Protein AF-A0ABD2WQU9-F1 (afdb_monomer_lite)

Secondary structure (DSSP, 8-state):
----------PPPPEE-TTT--EES-HHHHHHHHSTTSHHHHHHHHHTTT-HHHHHHHHHHHHHHHHHHHHH-TTT--S----SS--SS---GGGEEE-TTT--EEEHHHHHHHHHHHHS---S-HHHHHHHHHTTS--S-TT--HHIIIIIGGGS-SSHHHHHHHH-HHHHHHHHHHHHHS-S-HHHHHHHT---

Radius of gyration: 19.91 Å; chains: 1; bounding box: 51×62×50 Å

pLDDT: mean 82.12, std 13.74, range [35.88, 97.06]

Foldseek 3Di:
DDPPDDDPDDDQDWFAQPPPRDTDSCVVVVCVVPVCVPPLNVVLVVVVVPDPVSNVQSVQLRRLSRLLCQLADPVSDPPDRDAPDDDPDDDDPLQWFADPQRNHIDGLVCVLVVCCVRPVDNPDDSLVRQLSRQLSNVLAAPLADNCCSRPALSLADSDPVSNCLRHDPVNRVVVNVQVVPPPPPPVSSVVNNDDD

Structure (mmCIF, N/CA/C/O backbone):
data_AF-A0ABD2WQU9-F1
#
_entry.id   AF-A0ABD2WQU9-F1
#
loop_
_atom_site.group_PDB
_atom_site.id
_atom_site.type_symbol
_atom_site.label_atom_id
_atom_site.label_alt_id
_atom_site.label_comp_id
_atom_site.label_asym_id
_atom_site.label_entity_id
_atom_site.label_seq_id
_atom_site.pdbx_PDB_ins_code
_atom_site.Cartn_x
_atom_site.Cartn_y
_atom_site.Cartn_z
_atom_site.occupancy
_atom_site.B_iso_or_equiv
_atom_site.auth_seq_id
_atom_site.auth_comp_id
_atom_site.auth_asym_id
_atom_site.auth_atom_id
_atom_site.pdbx_PDB_model_num
ATOM 1 N N . MET A 1 1 ? -23.957 42.442 -7.679 1.00 37.22 1 MET A N 1
ATOM 2 C CA . MET A 1 1 ? -24.645 41.150 -7.472 1.00 37.22 1 MET A CA 1
ATOM 3 C C . MET A 1 1 ? -23.600 40.184 -6.941 1.00 37.22 1 MET A C 1
ATOM 5 O O . MET A 1 1 ? -22.601 39.983 -7.613 1.00 37.22 1 MET A O 1
ATOM 9 N N . ALA A 1 2 ? -23.734 39.737 -5.692 1.00 38.66 2 ALA A N 1
ATOM 10 C CA . ALA A 1 2 ? -22.760 38.855 -5.053 1.00 38.66 2 ALA A CA 1
ATOM 11 C C . ALA A 1 2 ? -23.081 37.403 -5.429 1.00 38.66 2 ALA A C 1
ATOM 13 O O . ALA A 1 2 ? -24.125 36.885 -5.040 1.00 38.66 2 ALA A O 1
ATOM 14 N N . GLU A 1 3 ? -22.204 36.761 -6.199 1.00 42.19 3 GLU A N 1
ATOM 15 C CA . GLU A 1 3 ? -22.296 35.332 -6.490 1.00 42.19 3 GLU A CA 1
ATOM 16 C C . GLU A 1 3 ? -21.894 34.546 -5.238 1.00 42.19 3 GLU A C 1
ATOM 18 O O . GLU A 1 3 ? -20.725 34.463 -4.854 1.00 42.19 3 GLU A O 1
ATOM 23 N N . THR A 1 4 ? -22.885 33.983 -4.553 1.00 44.41 4 THR A N 1
ATOM 24 C CA . THR A 1 4 ? -22.675 33.033 -3.464 1.00 44.41 4 THR A CA 1
ATOM 25 C C . THR A 1 4 ? -22.114 31.736 -4.032 1.00 44.41 4 THR A C 1
ATOM 27 O O . THR A 1 4 ? -22.860 30.868 -4.475 1.00 44.41 4 THR A O 1
ATOM 30 N N . GLY A 1 5 ? -20.788 31.604 -4.018 1.00 49.81 5 GLY A N 1
ATOM 31 C CA . GLY A 1 5 ? -20.101 30.361 -4.353 1.00 49.81 5 GLY A CA 1
ATOM 32 C C . GLY A 1 5 ? -20.570 29.215 -3.452 1.00 49.81 5 GLY A C 1
ATOM 33 O O . GLY A 1 5 ? -20.310 29.206 -2.245 1.00 49.81 5 GLY A O 1
ATOM 34 N N . GLU A 1 6 ? -21.269 28.243 -4.036 1.00 50.75 6 GLU A N 1
ATOM 35 C CA . GLU A 1 6 ? -21.716 27.037 -3.345 1.00 50.75 6 GLU A CA 1
ATOM 36 C C . GLU A 1 6 ? -20.518 26.287 -2.744 1.00 50.75 6 GLU A C 1
ATOM 38 O O . GLU A 1 6 ? -19.622 25.794 -3.438 1.00 50.75 6 GLU A O 1
ATOM 43 N N . LYS A 1 7 ? -20.491 26.166 -1.414 1.00 56.03 7 LYS A N 1
ATOM 44 C CA . LYS A 1 7 ? -19.488 25.355 -0.718 1.00 56.03 7 LYS A CA 1
ATOM 45 C C . LYS A 1 7 ? -19.743 23.878 -1.030 1.00 56.03 7 LYS A C 1
ATOM 47 O O . LYS A 1 7 ? -20.616 23.257 -0.424 1.00 56.03 7 LYS A O 1
ATOM 52 N N . LYS A 1 8 ? -18.958 23.289 -1.942 1.00 59.59 8 LYS A N 1
ATOM 53 C CA . LYS A 1 8 ? -18.973 21.838 -2.210 1.00 59.59 8 LYS A CA 1
ATOM 54 C C . LYS A 1 8 ? -18.844 21.056 -0.893 1.00 59.59 8 LYS A C 1
ATOM 56 O O . LYS A 1 8 ? -17.838 21.176 -0.189 1.00 59.59 8 LYS A O 1
ATOM 61 N N . LYS A 1 9 ? -19.849 20.233 -0.559 1.00 63.97 9 LYS A N 1
ATOM 62 C CA . LYS A 1 9 ? -19.801 19.324 0.601 1.00 63.97 9 LYS A CA 1
ATOM 63 C C . LYS A 1 9 ? -18.577 18.411 0.486 1.00 63.97 9 LYS A C 1
ATOM 65 O O . LYS A 1 9 ? -18.370 17.756 -0.535 1.00 63.97 9 LYS A O 1
ATOM 70 N N . ARG A 1 10 ? -17.769 18.350 1.549 1.00 69.25 10 ARG A N 1
ATOM 71 C CA . ARG A 1 10 ? -16.587 17.483 1.624 1.00 69.25 10 ARG A CA 1
ATOM 72 C C . ARG A 1 10 ? -17.031 16.020 1.561 1.00 69.25 10 ARG A C 1
ATOM 74 O O . ARG A 1 10 ? -17.584 15.504 2.527 1.00 69.25 10 ARG A O 1
ATOM 81 N N . GLN A 1 11 ? -16.789 15.357 0.432 1.00 76.25 11 GLN A N 1
ATOM 82 C CA . GLN A 1 11 ? -17.067 13.929 0.299 1.00 76.25 11 GLN A CA 1
ATOM 83 C C . GLN A 1 11 ? -16.166 13.130 1.251 1.00 76.25 11 GLN A C 1
ATOM 85 O O . GLN A 1 11 ? -14.954 13.357 1.323 1.00 76.25 11 GLN A O 1
ATOM 90 N N . LEU A 1 12 ? -16.767 12.205 2.003 1.00 85.12 12 LEU A N 1
ATOM 91 C CA . LEU A 1 12 ? -16.033 11.289 2.872 1.00 85.12 12 LEU A CA 1
ATOM 92 C C . LEU A 1 12 ? -15.283 10.263 2.019 1.00 85.12 12 LEU A C 1
ATOM 94 O O . LEU A 1 12 ? -15.840 9.702 1.074 1.00 85.12 12 LEU A O 1
ATOM 98 N N . LYS A 1 13 ? -14.017 10.011 2.363 1.00 88.06 13 LYS A N 1
ATOM 99 C CA . LYS A 1 13 ? -13.206 9.001 1.679 1.00 88.06 13 LYS A CA 1
ATOM 100 C C . LYS A 1 13 ? -13.802 7.613 1.938 1.00 88.06 13 LYS A C 1
ATOM 102 O O . LYS A 1 13 ? -14.071 7.262 3.084 1.00 88.06 13 LYS A O 1
ATOM 107 N N . LYS A 1 14 ? -13.973 6.832 0.872 1.00 92.75 14 LYS A N 1
ATOM 108 C CA . LYS A 1 14 ? -14.311 5.409 0.952 1.00 92.75 14 LYS A CA 1
ATOM 109 C C . LYS A 1 14 ? -13.036 4.572 1.040 1.00 92.75 14 LYS A C 1
ATOM 111 O O . LYS A 1 14 ? -12.025 4.923 0.429 1.00 92.75 14 LYS A O 1
ATOM 116 N N . HIS A 1 15 ? -13.111 3.483 1.790 1.00 94.94 15 HIS A N 1
ATOM 117 C CA . HIS A 1 15 ? -12.068 2.473 1.905 1.00 94.94 15 HIS A CA 1
ATOM 118 C C . HIS A 1 15 ? -12.629 1.113 1.512 1.00 94.94 15 HIS A C 1
ATOM 120 O O . HIS A 1 15 ? -13.787 0.814 1.820 1.00 94.94 15 HIS A O 1
ATOM 126 N N . MET A 1 16 ? -11.802 0.294 0.865 1.00 95.88 16 MET A N 1
ATOM 127 C CA . MET A 1 16 ? -12.204 -1.061 0.507 1.00 95.88 16 MET A CA 1
ATOM 128 C C . MET A 1 16 ? -12.119 -1.956 1.742 1.00 95.88 16 MET A C 1
ATOM 130 O O . MET A 1 16 ? -11.147 -1.905 2.494 1.00 95.88 16 MET A O 1
ATOM 134 N N . CYS A 1 17 ? -13.127 -2.793 1.957 1.00 96.62 17 CYS A N 1
ATOM 135 C CA . CYS A 1 17 ? -13.045 -3.848 2.952 1.00 96.62 17 CYS A CA 1
ATOM 136 C C . CYS A 1 17 ? -12.088 -4.947 2.465 1.00 96.62 17 CYS A C 1
ATOM 138 O O . CYS A 1 17 ? -12.315 -5.485 1.383 1.00 96.62 17 CYS A O 1
ATOM 140 N N . PRO A 1 18 ? -11.068 -5.345 3.246 1.00 95.94 18 PRO A N 1
ATOM 141 C CA . PRO A 1 18 ? -10.131 -6.393 2.836 1.00 95.94 18 PRO A CA 1
ATOM 142 C C . PRO A 1 18 ? -10.734 -7.808 2.837 1.00 95.94 18 PRO A C 1
ATOM 144 O O . PRO A 1 18 ? -10.053 -8.746 2.442 1.00 95.94 18 PRO A O 1
ATOM 147 N N . TYR A 1 19 ? -11.977 -7.968 3.303 1.00 96.31 19 TYR A N 1
ATOM 148 C CA . TYR A 1 19 ? -12.648 -9.265 3.424 1.00 96.31 19 TYR A CA 1
ATOM 149 C C . TYR A 1 19 ? -13.735 -9.471 2.366 1.00 96.31 19 TYR A C 1
ATOM 151 O O . TYR A 1 19 ? -13.828 -10.540 1.778 1.00 96.31 19 TYR A O 1
ATOM 159 N N . CYS A 1 20 ? -14.571 -8.455 2.119 1.00 95.69 20 CYS A N 1
ATOM 160 C CA . CYS A 1 20 ? -15.647 -8.536 1.124 1.00 95.69 20 CYS A CA 1
ATOM 161 C C . CYS A 1 20 ? -15.401 -7.692 -0.133 1.00 95.69 20 CYS A C 1
ATOM 163 O O . CYS A 1 20 ? -16.272 -7.647 -0.998 1.00 95.69 20 CYS A O 1
ATOM 165 N N . PHE A 1 21 ? -14.264 -6.991 -0.211 1.00 95.06 21 PHE A N 1
ATOM 166 C CA . PHE A 1 21 ? -13.823 -6.182 -1.358 1.00 95.06 21 PHE A CA 1
ATOM 167 C C . PHE A 1 21 ? -14.801 -5.081 -1.803 1.00 95.06 21 PHE A C 1
ATOM 169 O O . PHE A 1 21 ? -14.727 -4.572 -2.915 1.00 95.06 21 PHE A O 1
ATOM 176 N N . LYS A 1 22 ? -15.709 -4.669 -0.910 1.00 95.50 22 LYS A N 1
ATOM 177 C CA . LYS A 1 22 ? -16.670 -3.578 -1.130 1.00 95.50 22 LYS A CA 1
ATOM 178 C C . LYS A 1 22 ? -16.213 -2.288 -0.457 1.00 95.50 22 LYS A C 1
ATOM 180 O O . LYS A 1 22 ? -15.523 -2.322 0.562 1.00 95.50 22 LYS A O 1
ATOM 185 N N . ASP A 1 23 ? -16.647 -1.157 -1.001 1.00 95.06 23 ASP A N 1
ATOM 186 C CA . ASP A 1 23 ? -16.301 0.170 -0.498 1.00 95.06 23 ASP A CA 1
ATOM 187 C C . ASP A 1 23 ? -17.253 0.687 0.577 1.00 95.06 23 ASP A C 1
ATOM 189 O O . ASP A 1 23 ? -18.469 0.733 0.386 1.00 95.06 23 ASP A O 1
ATOM 193 N N . TYR A 1 24 ? -16.681 1.195 1.668 1.00 95.75 24 TYR A N 1
ATOM 194 C CA . TYR A 1 24 ? -17.427 1.780 2.779 1.00 95.75 24 TYR A CA 1
ATOM 195 C C . TYR A 1 24 ? -16.812 3.108 3.219 1.00 95.75 24 TYR A C 1
ATOM 197 O O . TYR A 1 24 ? -15.593 3.258 3.297 1.00 95.75 24 TYR A O 1
ATOM 205 N N . THR A 1 25 ? -17.664 4.083 3.541 1.00 93.88 25 THR A N 1
ATOM 206 C CA . THR A 1 25 ? -17.255 5.327 4.217 1.00 93.88 25 THR A CA 1
ATOM 207 C C . THR A 1 25 ? -16.970 5.091 5.702 1.00 93.88 25 THR A C 1
ATOM 209 O O . THR A 1 25 ? -16.054 5.695 6.252 1.00 93.88 25 THR A O 1
ATOM 212 N N . ASP A 1 26 ? -17.712 4.179 6.337 1.00 93.12 26 ASP A N 1
ATOM 213 C CA . ASP A 1 26 ? -17.501 3.733 7.717 1.00 93.12 26 ASP A CA 1
ATOM 214 C C . ASP A 1 26 ? -17.098 2.252 7.756 1.00 93.12 26 ASP A C 1
ATOM 216 O O . ASP A 1 26 ? -17.869 1.359 8.124 1.00 93.12 26 ASP A O 1
ATOM 220 N N . LEU A 1 27 ? -15.853 1.985 7.348 1.00 93.50 27 LEU A N 1
ATOM 221 C CA . LEU A 1 27 ? -15.318 0.626 7.376 1.00 93.50 27 LEU A CA 1
ATOM 222 C C . LEU A 1 27 ? -15.229 0.080 8.812 1.00 93.50 27 LEU A C 1
ATOM 224 O O . LEU A 1 27 ? -15.416 -1.117 9.011 1.00 93.50 27 LEU A O 1
ATOM 228 N N . LYS A 1 28 ? -15.009 0.942 9.819 1.00 91.94 28 LYS A N 1
ATOM 229 C CA . LYS A 1 28 ? -14.924 0.541 11.233 1.00 91.94 28 LYS A CA 1
ATOM 230 C C . LYS A 1 28 ? -16.204 -0.166 11.669 1.00 91.94 28 LYS A C 1
ATOM 232 O O . LYS A 1 28 ? -16.136 -1.252 12.242 1.00 91.94 28 LYS A O 1
ATOM 237 N N . THR A 1 29 ? -17.358 0.443 11.417 1.00 92.94 29 THR A N 1
ATOM 238 C CA . THR A 1 29 ? -18.646 -0.155 11.783 1.00 92.94 29 THR A CA 1
ATOM 239 C C . THR A 1 29 ? -18.936 -1.395 10.945 1.00 92.94 29 THR A C 1
ATOM 241 O O . THR A 1 29 ? -19.392 -2.403 11.486 1.00 92.94 29 THR A O 1
ATOM 244 N N . HIS A 1 30 ? -18.624 -1.356 9.647 1.00 96.31 30 HIS A N 1
ATOM 245 C CA . HIS A 1 30 ? -18.813 -2.490 8.744 1.00 96.31 30 HIS A CA 1
ATOM 246 C C . HIS A 1 30 ? -18.087 -3.755 9.231 1.00 96.31 30 HIS A C 1
ATOM 248 O O . HIS A 1 30 ? -18.728 -4.786 9.444 1.00 96.31 30 HIS A O 1
ATOM 254 N N . VAL A 1 31 ? -16.773 -3.678 9.473 1.00 95.19 31 VAL A N 1
ATOM 255 C CA . VAL A 1 31 ? -15.976 -4.864 9.840 1.00 95.19 31 VAL A CA 1
ATOM 256 C C . VAL A 1 31 ? -16.362 -5.405 11.210 1.00 95.19 31 VAL A C 1
ATOM 258 O O . VAL A 1 31 ? -16.429 -6.614 11.392 1.00 95.19 31 VAL A O 1
ATOM 261 N N . LYS A 1 32 ? -16.730 -4.533 12.154 1.00 92.56 32 LYS A N 1
ATOM 262 C CA . LYS A 1 32 ? -17.224 -4.960 13.470 1.00 92.56 32 LYS A CA 1
ATOM 263 C C . LYS A 1 32 ? -18.545 -5.722 13.408 1.00 92.56 32 LYS A C 1
ATOM 265 O O . LYS A 1 32 ? -18.810 -6.531 14.288 1.00 92.56 32 LYS A O 1
ATOM 270 N N . ARG A 1 33 ? -19.395 -5.435 12.421 1.00 94.56 33 ARG A N 1
ATOM 271 C CA . ARG A 1 33 ? -20.708 -6.077 12.282 1.00 94.56 33 ARG A CA 1
ATOM 272 C C . ARG A 1 33 ? -20.624 -7.365 11.475 1.00 94.56 33 ARG A C 1
ATOM 274 O O . ARG A 1 33 ? -21.138 -8.384 11.921 1.00 94.56 33 ARG A O 1
ATOM 281 N N . LEU A 1 34 ? -19.977 -7.311 10.311 1.00 97.06 34 LEU A N 1
ATOM 282 C CA . LEU A 1 34 ? -19.989 -8.404 9.334 1.00 97.06 34 LEU A CA 1
ATOM 283 C C . LEU A 1 34 ? -18.750 -9.303 9.393 1.00 97.06 34 LEU A C 1
ATOM 285 O O . LEU A 1 34 ? -18.823 -10.451 8.977 1.00 97.06 34 LEU A O 1
ATOM 289 N N . HIS A 1 35 ? -17.643 -8.816 9.955 1.00 96.56 35 HIS A N 1
ATOM 290 C CA . HIS A 1 35 ? -16.360 -9.524 10.003 1.00 96.56 35 HIS A CA 1
ATOM 291 C C . HIS A 1 35 ? -15.847 -9.702 11.441 1.00 96.56 35 HIS A C 1
ATOM 293 O O . HIS A 1 35 ? -14.649 -9.803 11.671 1.00 96.56 35 HIS A O 1
ATOM 299 N N . LYS A 1 36 ? -16.746 -9.757 12.436 1.00 94.38 36 LYS A N 1
ATOM 300 C CA . LYS A 1 36 ? -16.388 -9.884 13.866 1.00 94.38 36 LYS A CA 1
ATOM 301 C C . LYS A 1 36 ? -15.600 -11.151 14.219 1.00 94.38 36 LYS A C 1
ATOM 303 O O . LYS A 1 36 ? -14.915 -11.158 15.234 1.00 94.38 36 LYS A O 1
ATOM 308 N N . ASN A 1 37 ? -15.735 -12.198 13.405 1.00 94.44 37 ASN A N 1
ATOM 309 C CA . ASN A 1 37 ? -15.090 -13.493 13.619 1.00 94.44 37 ASN A CA 1
ATOM 310 C C . ASN A 1 37 ? -13.698 -13.572 12.975 1.00 94.44 37 ASN A C 1
ATOM 312 O O . ASN A 1 37 ? -12.974 -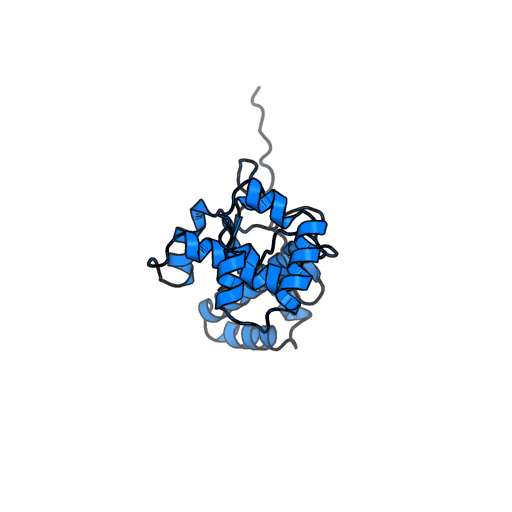14.528 13.229 1.00 94.44 37 ASN A O 1
ATOM 316 N N . GLU A 1 38 ? -13.312 -12.585 12.159 1.00 95.81 38 GLU A N 1
ATOM 317 C CA . GLU A 1 38 ? -11.958 -12.522 11.610 1.00 95.81 38 GLU A CA 1
ATOM 318 C C . GLU A 1 38 ? -10.961 -12.293 12.755 1.00 95.81 38 GLU A C 1
ATOM 320 O O . GLU A 1 38 ? -11.170 -11.355 13.531 1.00 95.81 38 GLU A O 1
ATOM 325 N N . PRO A 1 39 ? -9.868 -13.071 12.875 1.00 93.38 39 PRO A N 1
ATOM 326 C CA . PRO A 1 39 ? -8.953 -12.983 14.017 1.00 93.38 39 PRO A CA 1
ATOM 327 C C . PRO A 1 39 ? -8.420 -11.566 14.272 1.00 93.38 39 PRO A C 1
ATOM 329 O O . PRO A 1 39 ? -8.420 -11.090 15.406 1.00 93.38 39 PRO A O 1
ATOM 332 N N . GLU A 1 40 ? -8.039 -10.856 13.203 1.00 91.94 40 GLU A N 1
ATOM 333 C CA . GLU A 1 40 ? -7.574 -9.463 13.263 1.00 91.94 40 GLU A CA 1
ATOM 334 C C . GLU A 1 40 ? -8.673 -8.523 13.796 1.00 91.94 40 GLU A C 1
ATOM 336 O O . GLU A 1 40 ? -8.395 -7.610 14.571 1.00 91.94 40 GLU A O 1
ATOM 341 N N . VAL A 1 41 ? -9.940 -8.753 13.434 1.00 92.94 41 VAL A N 1
ATOM 342 C CA . VAL A 1 41 ? -11.074 -7.921 13.868 1.00 92.94 41 VAL A CA 1
ATOM 343 C C . VAL A 1 41 ? -11.513 -8.257 15.287 1.00 92.94 41 VAL A C 1
ATOM 345 O O . VAL A 1 41 ? -11.775 -7.337 16.063 1.00 92.94 41 VAL A O 1
ATOM 348 N N . ALA A 1 42 ? -11.573 -9.538 15.644 1.00 92.38 42 ALA A N 1
ATOM 349 C CA . ALA A 1 42 ? -11.884 -9.992 16.994 1.00 92.38 42 ALA A CA 1
ATOM 350 C C . ALA A 1 42 ? -10.887 -9.406 18.003 1.00 92.38 42 ALA A C 1
ATOM 352 O O . ALA A 1 42 ? -11.289 -8.845 19.027 1.00 92.38 42 ALA A O 1
ATOM 353 N N . GLU A 1 43 ? -9.597 -9.437 17.658 1.00 90.50 43 GLU A N 1
ATOM 354 C CA . GLU A 1 43 ? -8.547 -8.837 18.473 1.00 90.50 43 GLU A CA 1
ATOM 355 C C . GLU A 1 43 ? -8.721 -7.323 18.605 1.00 90.50 43 GLU A C 1
ATOM 357 O O . GLU A 1 43 ? -8.690 -6.779 19.708 1.00 90.50 43 GLU A O 1
ATOM 362 N N . MET A 1 44 ? -9.009 -6.624 17.506 1.00 89.50 44 MET A N 1
ATOM 363 C CA . MET A 1 44 ? -9.313 -5.195 17.569 1.00 89.50 44 MET A C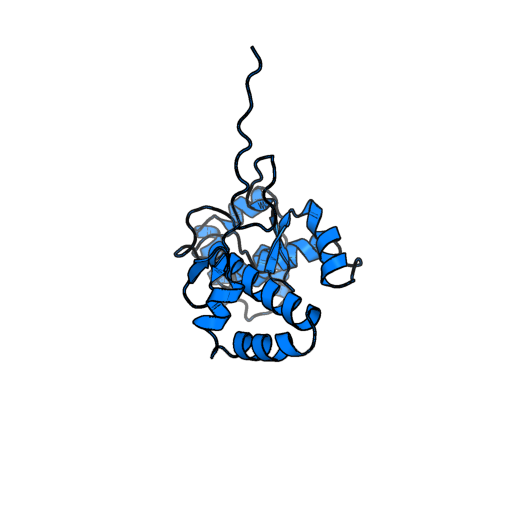A 1
ATOM 364 C C . MET A 1 44 ? -10.527 -4.885 18.450 1.00 89.50 44 MET A C 1
ATOM 366 O O . MET A 1 44 ? -10.489 -3.935 19.228 1.00 89.50 44 MET A O 1
ATOM 370 N N . ILE A 1 45 ? -11.611 -5.658 18.355 1.00 88.19 45 ILE A N 1
ATOM 371 C CA . ILE A 1 45 ? -12.805 -5.465 19.193 1.00 88.19 45 ILE A CA 1
ATOM 372 C C . ILE A 1 45 ? -12.454 -5.630 20.677 1.00 88.19 45 ILE A C 1
ATOM 374 O O . ILE A 1 45 ? -12.957 -4.872 21.509 1.00 88.19 45 ILE A O 1
ATOM 378 N N . ARG A 1 46 ? -11.565 -6.572 21.008 1.00 86.81 46 ARG A N 1
ATOM 379 C CA . ARG A 1 46 ? -11.044 -6.760 22.366 1.00 86.81 46 ARG A CA 1
ATOM 380 C C . ARG A 1 46 ? -10.248 -5.538 22.840 1.00 86.81 46 ARG A C 1
ATOM 382 O O . ARG A 1 46 ? -10.487 -5.061 23.948 1.00 86.81 46 ARG A O 1
ATOM 389 N N . LEU A 1 47 ? -9.372 -4.994 21.990 1.00 83.75 47 LEU A N 1
ATOM 390 C CA . LEU A 1 47 ? -8.525 -3.826 22.284 1.00 83.75 47 LEU A CA 1
ATOM 391 C C . LEU A 1 47 ? -9.292 -2.496 22.400 1.00 83.75 47 LEU A C 1
ATOM 393 O O . LEU A 1 47 ? -8.834 -1.579 23.084 1.00 83.75 47 LEU A O 1
ATOM 397 N N . ASP A 1 48 ? -10.461 -2.371 21.763 1.00 77.00 48 ASP A N 1
ATOM 398 C CA . ASP A 1 48 ? -11.308 -1.164 21.842 1.00 77.00 48 ASP A CA 1
ATOM 399 C C . ASP A 1 48 ? -11.759 -0.857 23.281 1.00 77.00 48 ASP A C 1
ATOM 401 O O . ASP A 1 48 ? -12.052 0.290 23.606 1.00 77.00 48 ASP A O 1
ATOM 405 N N . LYS A 1 49 ? -11.774 -1.871 24.158 1.00 70.25 49 LYS A N 1
ATOM 406 C CA . LYS A 1 49 ? -12.157 -1.744 25.571 1.00 70.25 49 LYS A CA 1
ATOM 407 C C . LYS A 1 49 ? -11.029 -1.229 26.471 1.00 70.25 49 LYS A C 1
ATOM 409 O O . LYS A 1 49 ? -11.311 -0.743 27.559 1.00 70.25 49 LYS A O 1
ATOM 414 N N . THR A 1 50 ? -9.769 -1.349 26.051 1.00 60.41 50 THR A N 1
ATOM 415 C CA . THR A 1 50 ? -8.596 -1.103 26.908 1.00 60.41 50 THR A CA 1
ATOM 416 C C . THR A 1 50 ? -8.017 0.297 26.730 1.00 60.41 50 THR A C 1
ATOM 418 O O . THR A 1 50 ? -7.704 0.955 27.718 1.00 60.41 50 THR A O 1
ATOM 421 N N . THR A 1 51 ? -7.862 0.797 25.496 1.00 65.31 51 THR A N 1
ATOM 422 C CA . THR A 1 51 ? -7.463 2.198 25.226 1.00 65.31 51 THR A CA 1
ATOM 423 C C . THR A 1 51 ? -7.696 2.560 23.757 1.00 65.31 51 THR A C 1
ATOM 425 O O . THR A 1 51 ? -7.375 1.782 22.860 1.00 65.31 51 THR A O 1
ATOM 428 N N . SER A 1 52 ? -8.124 3.796 23.469 1.00 70.94 52 SER A N 1
ATOM 429 C CA . SER A 1 52 ? -8.362 4.249 22.085 1.00 70.94 52 SER A CA 1
ATOM 430 C C . SER A 1 52 ? -7.142 4.129 21.155 1.00 70.94 52 SER A C 1
ATOM 432 O O . SER A 1 52 ? -7.311 3.925 19.953 1.00 70.94 52 SER A O 1
ATOM 434 N N . LYS A 1 53 ? -5.907 4.234 21.674 1.00 72.19 53 LYS A N 1
ATOM 435 C CA . LYS A 1 53 ? -4.676 4.119 20.869 1.00 72.19 53 LYS A CA 1
ATOM 436 C C . LYS A 1 53 ? -4.456 2.694 20.346 1.00 72.19 53 LYS A C 1
ATOM 438 O O . LYS A 1 53 ? -4.182 2.542 19.157 1.00 72.19 53 LYS A O 1
ATOM 443 N N . ASN A 1 54 ? -4.677 1.685 21.192 1.00 78.25 54 ASN A N 1
ATOM 444 C CA . ASN A 1 54 ? -4.511 0.267 20.849 1.00 78.25 54 ASN A CA 1
ATOM 445 C C . ASN A 1 54 ? -5.511 -0.192 19.784 1.00 78.25 54 ASN A C 1
ATOM 447 O O . ASN A 1 54 ? -5.229 -1.119 19.041 1.00 78.25 54 ASN A O 1
ATOM 451 N N . PHE A 1 55 ? -6.652 0.491 19.661 1.00 83.25 55 PHE A N 1
ATOM 452 C CA . PHE A 1 55 ? -7.617 0.258 18.589 1.00 83.25 55 PHE A CA 1
ATOM 453 C C . PHE A 1 55 ? -7.308 1.048 17.305 1.00 83.25 55 PHE A C 1
ATOM 455 O O . PHE A 1 55 ? -7.480 0.552 16.190 1.00 83.25 55 PHE A O 1
ATOM 462 N N . ARG A 1 56 ? -6.875 2.309 17.443 1.00 84.44 56 ARG A N 1
ATOM 463 C CA . ARG A 1 56 ? -6.687 3.240 16.315 1.00 84.44 56 ARG A CA 1
ATOM 464 C C . ARG A 1 56 ? -5.646 2.763 15.308 1.00 84.44 56 ARG A C 1
ATOM 466 O O . ARG A 1 56 ? -5.865 2.932 14.111 1.00 84.44 56 ARG A O 1
ATOM 473 N N . GLU A 1 57 ? -4.519 2.232 15.774 1.00 86.31 57 GLU A N 1
ATOM 474 C CA . GLU A 1 57 ? -3.434 1.781 14.893 1.00 86.31 57 GLU A CA 1
ATOM 475 C C . GLU A 1 57 ? -3.812 0.526 14.089 1.00 86.31 57 GLU A C 1
ATOM 477 O O . GLU A 1 57 ? -3.762 0.604 12.858 1.00 86.31 57 GLU A O 1
ATOM 482 N N . PRO A 1 58 ? -4.293 -0.571 14.708 1.00 89.25 58 PRO A N 1
ATOM 483 C CA . PRO A 1 58 ? -4.812 -1.724 13.972 1.00 89.25 58 PRO A CA 1
ATOM 484 C C . PRO A 1 58 ? -5.927 -1.362 12.987 1.00 89.25 58 PRO A C 1
ATOM 486 O O . PRO A 1 58 ? -5.879 -1.759 11.826 1.00 89.25 58 PRO A O 1
ATOM 489 N N . MET A 1 59 ? -6.881 -0.516 13.396 1.00 90.38 59 MET A N 1
ATOM 490 C CA . MET A 1 59 ? -7.964 -0.086 12.507 1.00 90.38 59 MET A CA 1
ATOM 491 C C . MET A 1 59 ? -7.431 0.693 11.301 1.00 90.38 59 MET A C 1
ATOM 493 O O . MET A 1 59 ? -7.879 0.496 10.173 1.00 90.38 59 MET A O 1
ATOM 497 N N . ARG A 1 60 ? -6.440 1.566 11.513 1.00 89.50 60 ARG A N 1
ATOM 498 C CA . ARG A 1 60 ? -5.778 2.288 10.424 1.00 89.50 60 ARG A CA 1
ATOM 499 C C . ARG A 1 60 ? -5.072 1.335 9.461 1.00 89.50 60 ARG A C 1
ATOM 501 O O . ARG A 1 60 ? -5.183 1.525 8.252 1.00 89.50 60 ARG A O 1
ATOM 508 N N . ASN A 1 61 ? -4.377 0.328 9.978 1.00 89.56 61 ASN A N 1
ATOM 509 C CA . ASN A 1 61 ? -3.715 -0.675 9.148 1.00 89.56 61 ASN A CA 1
ATOM 510 C C . ASN A 1 61 ? -4.733 -1.475 8.329 1.00 89.56 61 ASN A C 1
ATOM 512 O O . ASN A 1 61 ? -4.496 -1.692 7.143 1.00 89.56 61 ASN A O 1
ATOM 516 N N . LEU A 1 62 ? -5.883 -1.829 8.913 1.00 92.44 62 LEU A N 1
ATOM 517 C CA . LEU A 1 62 ? -6.950 -2.533 8.205 1.00 92.44 62 LEU A CA 1
ATOM 518 C C . LEU A 1 62 ? -7.543 -1.691 7.059 1.00 92.44 62 LEU A C 1
ATOM 520 O O . LEU A 1 62 ? -7.718 -2.204 5.955 1.00 92.44 62 LEU A O 1
ATOM 524 N N . LEU A 1 63 ? -7.794 -0.395 7.294 1.00 92.31 63 LEU A N 1
ATOM 525 C CA . LEU A 1 63 ? -8.265 0.540 6.257 1.00 92.31 63 LEU A CA 1
ATOM 526 C C . LEU A 1 63 ? -7.317 0.560 5.050 1.00 92.31 63 LEU A C 1
ATOM 528 O O . LEU A 1 63 ? -7.751 0.456 3.903 1.00 92.31 63 LEU A O 1
ATOM 532 N N . PHE A 1 64 ? -6.013 0.690 5.303 1.00 92.94 64 PHE A N 1
ATOM 533 C CA . PHE A 1 64 ? -5.026 0.780 4.230 1.00 92.94 64 PHE A CA 1
ATOM 534 C C . PHE A 1 64 ? -4.657 -0.574 3.622 1.00 92.94 64 PHE A C 1
ATOM 536 O O . PHE A 1 64 ? -4.270 -0.615 2.461 1.00 92.94 64 PHE A O 1
ATOM 543 N N . LYS A 1 65 ? -4.829 -1.684 4.348 1.00 93.31 65 LYS A N 1
ATOM 544 C CA . LYS A 1 65 ? -4.711 -3.044 3.799 1.00 93.31 65 LYS A CA 1
ATOM 545 C C . LYS A 1 65 ? -5.706 -3.250 2.660 1.00 93.31 65 LYS A C 1
ATOM 547 O O . LYS A 1 65 ? -5.310 -3.694 1.588 1.00 93.31 65 LYS A O 1
ATOM 552 N N . GLY A 1 66 ? -6.960 -2.848 2.869 1.00 94.25 66 GLY A N 1
ATOM 553 C CA . GLY A 1 66 ? -7.968 -2.831 1.814 1.00 94.25 66 GLY A CA 1
ATOM 554 C C . GLY A 1 66 ? -7.573 -1.920 0.650 1.00 94.25 66 GLY A C 1
ATOM 555 O O . GLY A 1 66 ? -7.526 -2.371 -0.486 1.00 94.25 66 GLY A O 1
ATOM 556 N N . ASP A 1 67 ? -7.197 -0.664 0.909 1.00 94.25 67 ASP A N 1
ATOM 557 C CA . ASP A 1 67 ? -6.767 0.249 -0.167 1.00 94.25 67 ASP A CA 1
ATOM 558 C C . ASP A 1 67 ? -5.569 -0.299 -0.978 1.00 94.25 67 ASP A C 1
ATOM 560 O O . ASP A 1 67 ? -5.515 -0.103 -2.190 1.00 94.25 67 ASP A O 1
ATOM 564 N N . ILE A 1 68 ? -4.626 -1.009 -0.347 1.00 92.62 68 ILE A N 1
ATOM 565 C CA . ILE A 1 68 ? -3.513 -1.658 -1.055 1.00 92.62 68 ILE A CA 1
ATOM 566 C C . ILE A 1 68 ? -3.983 -2.825 -1.911 1.00 92.62 68 ILE A C 1
ATOM 568 O O . ILE A 1 68 ? -3.550 -2.902 -3.054 1.00 92.62 68 ILE A O 1
ATOM 572 N N . MET A 1 69 ? -4.880 -3.685 -1.417 1.00 92.56 69 MET A N 1
ATOM 573 C CA . MET A 1 69 ? -5.467 -4.757 -2.235 1.00 92.56 69 MET A CA 1
ATOM 574 C C . MET A 1 69 ? -6.131 -4.194 -3.493 1.00 92.56 69 MET A C 1
ATOM 576 O O . MET A 1 69 ? -5.980 -4.753 -4.573 1.00 92.56 69 MET A O 1
ATOM 580 N N . TYR A 1 70 ? -6.811 -3.053 -3.367 1.00 93.62 70 TYR A N 1
ATOM 581 C CA . TYR A 1 70 ? -7.387 -2.358 -4.513 1.00 93.62 70 TYR A CA 1
ATOM 582 C C . TYR A 1 70 ? -6.309 -1.837 -5.466 1.00 93.62 70 TYR A C 1
ATOM 584 O O . TYR A 1 70 ? -6.462 -1.916 -6.674 1.00 93.62 70 TYR A O 1
ATOM 592 N N . ASN A 1 71 ? -5.215 -1.279 -4.948 1.00 91.75 71 ASN A N 1
ATOM 593 C CA . ASN A 1 71 ? -4.147 -0.712 -5.774 1.00 91.75 71 ASN A CA 1
ATOM 594 C C . ASN A 1 71 ? -3.294 -1.766 -6.495 1.00 91.75 71 ASN A C 1
ATOM 596 O O . ASN A 1 71 ? -2.626 -1.427 -7.468 1.00 91.75 71 ASN A O 1
ATOM 600 N N . THR A 1 72 ? -3.251 -3.004 -5.998 1.00 87.44 72 THR A N 1
ATOM 601 C CA . THR A 1 72 ? -2.395 -4.070 -6.545 1.00 87.44 72 THR A CA 1
ATOM 602 C C . THR A 1 72 ? -3.141 -5.108 -7.364 1.00 87.44 72 THR A C 1
ATOM 604 O O . THR A 1 72 ? -2.499 -5.823 -8.130 1.00 87.44 72 THR A O 1
ATOM 607 N N . ASN A 1 73 ? -4.459 -5.220 -7.203 1.00 88.19 73 ASN A N 1
ATOM 608 C CA . ASN A 1 73 ? -5.262 -6.198 -7.920 1.00 88.19 73 ASN A CA 1
ATOM 609 C C . ASN A 1 73 ? -5.963 -5.542 -9.116 1.00 88.19 73 ASN A C 1
ATOM 611 O O . ASN A 1 73 ? -6.858 -4.721 -8.932 1.00 88.19 73 ASN A O 1
ATOM 615 N N . SER A 1 74 ? -5.589 -5.945 -10.331 1.00 8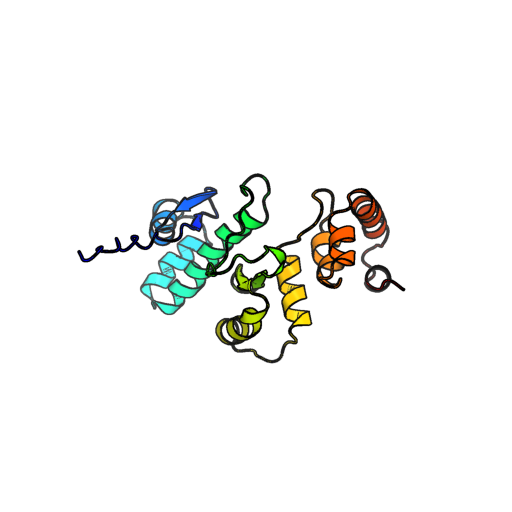6.06 74 SER A N 1
ATOM 616 C CA . SER A 1 74 ? -6.176 -5.454 -11.583 1.00 86.06 74 SER A CA 1
ATOM 617 C C . SER A 1 74 ? -7.659 -5.786 -11.754 1.00 86.06 74 SER A C 1
ATOM 619 O O . SER A 1 74 ? -8.339 -5.082 -12.485 1.00 86.06 74 SER A O 1
ATOM 621 N N . GLU A 1 75 ? -8.174 -6.823 -11.090 1.00 89.19 75 GLU A N 1
ATOM 622 C CA . GLU A 1 75 ? -9.602 -7.173 -11.123 1.00 89.19 75 GLU A CA 1
ATOM 623 C C . GLU A 1 75 ? -10.441 -6.259 -10.219 1.00 89.19 75 GLU A C 1
ATOM 625 O O . GLU A 1 75 ? -11.633 -6.071 -10.448 1.00 89.19 75 GLU A O 1
ATOM 630 N N . LEU A 1 76 ? -9.822 -5.690 -9.177 1.00 90.19 76 LEU A N 1
ATOM 631 C CA . LEU A 1 76 ? -10.479 -4.777 -8.236 1.00 90.19 76 LEU A CA 1
ATOM 632 C C . LEU A 1 76 ? -10.267 -3.309 -8.620 1.00 90.19 76 LEU A C 1
ATOM 634 O O . LEU A 1 76 ? -11.115 -2.464 -8.334 1.00 90.19 76 LEU A O 1
ATOM 638 N N . ASN A 1 77 ? -9.119 -2.996 -9.222 1.00 90.25 77 ASN A N 1
ATOM 639 C CA . ASN A 1 77 ? -8.719 -1.646 -9.584 1.00 90.25 77 ASN A CA 1
ATOM 640 C C . ASN A 1 77 ? -9.429 -1.166 -10.858 1.00 90.25 77 ASN A C 1
ATOM 642 O O . ASN A 1 77 ? -9.409 -1.846 -11.875 1.00 90.25 77 ASN A O 1
ATOM 646 N N . ASN A 1 78 ? -9.982 0.048 -10.840 1.00 87.88 78 ASN A N 1
ATOM 647 C CA . ASN A 1 78 ? -10.645 0.655 -12.003 1.00 87.88 78 ASN A CA 1
ATOM 648 C C . ASN A 1 78 ? -9.779 1.674 -12.778 1.00 87.88 78 ASN A C 1
ATOM 650 O O . ASN A 1 78 ? -10.313 2.466 -13.550 1.00 87.88 78 ASN A O 1
ATOM 654 N N . GLY A 1 79 ? -8.471 1.709 -12.526 1.00 85.19 79 GLY A N 1
ATOM 655 C CA . GLY A 1 79 ? -7.522 2.680 -13.077 1.00 85.19 79 GLY A CA 1
ATOM 656 C C . GLY A 1 79 ? -7.077 3.763 -12.088 1.00 85.19 79 GLY A C 1
ATOM 657 O O . GLY A 1 79 ? -6.047 4.398 -12.311 1.00 85.19 79 GLY A O 1
ATOM 658 N N . ASP A 1 80 ? -7.788 3.957 -10.971 1.00 88.25 80 ASP A N 1
ATOM 659 C CA . ASP A 1 80 ? -7.410 4.948 -9.959 1.00 88.25 80 ASP A CA 1
ATOM 660 C C . ASP A 1 80 ? -6.437 4.398 -8.903 1.00 88.25 80 ASP A C 1
ATOM 662 O O . ASP A 1 80 ? -6.591 3.292 -8.379 1.00 88.25 80 ASP A O 1
ATOM 666 N N . LEU A 1 81 ? -5.482 5.233 -8.478 1.00 90.44 81 LEU A N 1
ATOM 667 C CA . LEU A 1 81 ? -4.650 4.951 -7.307 1.00 90.44 81 LEU A CA 1
ATOM 668 C C . LEU A 1 81 ? -5.300 5.503 -6.030 1.00 90.44 81 LEU A C 1
ATOM 670 O O . LEU A 1 81 ? -5.473 6.714 -5.854 1.00 90.44 81 LEU A O 1
ATOM 674 N N . ARG A 1 82 ? -5.596 4.626 -5.068 1.00 92.44 82 ARG A N 1
ATOM 675 C CA . ARG A 1 82 ? -6.051 5.028 -3.732 1.00 92.44 82 ARG A CA 1
ATOM 676 C C . ARG A 1 82 ? -4.880 5.502 -2.891 1.00 92.44 82 ARG A C 1
ATOM 678 O O . ARG A 1 82 ? -4.015 4.728 -2.490 1.00 92.44 82 ARG A O 1
ATOM 685 N N . VAL A 1 83 ? -4.906 6.789 -2.567 1.00 92.50 83 VAL A N 1
ATOM 686 C CA . VAL A 1 83 ? -3.872 7.469 -1.780 1.00 92.50 83 VAL A CA 1
ATOM 687 C C . VAL A 1 83 ? -4.432 7.999 -0.465 1.00 92.50 83 VAL A C 1
ATOM 689 O O . VAL A 1 83 ? -5.641 8.183 -0.302 1.00 92.50 83 VAL A O 1
ATOM 692 N N . SER A 1 84 ? -3.563 8.249 0.513 1.00 89.62 84 SER A N 1
ATOM 693 C CA . SER A 1 84 ? -3.958 8.810 1.812 1.00 89.62 84 SER A CA 1
ATOM 694 C C . SER A 1 84 ? -4.544 10.215 1.698 1.00 89.62 84 SER A C 1
ATOM 696 O O . SER A 1 84 ? -5.576 10.517 2.298 1.00 89.62 84 SER A O 1
ATOM 698 N N . ARG A 1 85 ? -3.896 11.071 0.903 1.00 86.19 85 ARG A N 1
ATOM 699 C CA . ARG A 1 85 ? -4.301 12.458 0.671 1.00 86.19 85 ARG A CA 1
ATOM 700 C C . ARG A 1 85 ? -4.271 12.737 -0.824 1.00 86.19 85 ARG A C 1
ATOM 702 O O . ARG A 1 85 ? -3.220 12.587 -1.442 1.00 86.19 85 ARG A O 1
ATOM 709 N N . LYS A 1 86 ? -5.413 13.147 -1.382 1.00 82.38 86 LYS A N 1
ATOM 710 C CA . LYS A 1 86 ? -5.469 13.703 -2.737 1.00 82.38 86 LYS A CA 1
ATOM 711 C C . LYS A 1 86 ? -4.856 15.101 -2.711 1.00 82.38 86 LYS A C 1
ATOM 713 O O . LYS A 1 86 ? -5.138 15.884 -1.803 1.00 82.38 86 LYS A O 1
ATOM 718 N N . THR A 1 87 ? -3.983 15.377 -3.666 1.00 84.94 87 THR A N 1
ATOM 719 C CA . THR A 1 87 ? -3.403 16.702 -3.879 1.00 84.94 87 THR A CA 1
ATOM 720 C C . THR A 1 87 ? -4.343 17.571 -4.705 1.00 84.94 87 THR A C 1
ATOM 722 O O . THR A 1 87 ? -5.225 17.062 -5.389 1.00 84.94 87 THR A O 1
ATOM 725 N N . ILE A 1 88 ? -4.151 18.890 -4.630 1.00 84.31 88 ILE A N 1
ATOM 726 C CA . ILE A 1 88 ? -4.858 19.850 -5.494 1.00 84.31 88 ILE A CA 1
ATOM 727 C C . ILE A 1 88 ? -4.374 19.690 -6.941 1.00 84.31 88 ILE A C 1
ATOM 729 O O . ILE A 1 88 ? -5.168 19.691 -7.873 1.00 84.31 88 ILE A O 1
ATOM 733 N N . TYR A 1 89 ? -3.065 19.504 -7.110 1.00 86.00 89 TYR A N 1
ATOM 734 C CA . TYR A 1 89 ? -2.441 19.234 -8.400 1.00 86.00 89 TYR A CA 1
ATOM 735 C C . TYR A 1 89 ? -2.566 17.760 -8.765 1.00 86.00 89 TYR A C 1
ATOM 737 O O . TYR A 1 89 ? -2.444 16.898 -7.888 1.00 86.00 89 TYR A O 1
ATOM 745 N N . GLN A 1 90 ? -2.758 17.472 -10.051 1.00 83.94 90 GLN A N 1
ATOM 746 C CA . GLN A 1 90 ? -2.677 16.105 -10.550 1.00 83.94 90 GLN A CA 1
ATOM 747 C C . GLN A 1 90 ? -1.255 15.579 -10.355 1.00 83.94 90 GLN A C 1
ATOM 749 O O . GLN A 1 90 ? -0.271 16.266 -10.632 1.00 83.94 90 GLN A O 1
ATOM 754 N N . LYS A 1 91 ? -1.172 14.372 -9.807 1.00 89.12 91 LYS A N 1
ATOM 755 C CA . LYS A 1 91 ? 0.073 13.674 -9.525 1.00 89.12 91 LYS A CA 1
ATOM 756 C C . LYS A 1 91 ? 0.007 12.318 -10.179 1.00 89.12 91 LYS A C 1
ATOM 758 O O . LYS A 1 91 ? -1.018 11.642 -10.078 1.00 89.12 91 LYS A O 1
ATOM 763 N N . SER A 1 92 ? 1.086 11.947 -10.854 1.00 87.31 92 SER A N 1
ATOM 764 C CA . SER A 1 92 ? 1.151 10.637 -11.473 1.00 87.31 92 SER A CA 1
ATOM 765 C C . SER A 1 92 ? 1.230 9.569 -10.392 1.00 87.31 92 SER A C 1
ATOM 767 O O . SER A 1 92 ? 1.753 9.800 -9.296 1.00 87.31 92 SER A O 1
ATOM 769 N N . ALA A 1 93 ? 0.720 8.376 -10.694 1.00 85.44 93 ALA A N 1
ATOM 770 C CA . ALA A 1 93 ? 0.742 7.272 -9.756 1.00 85.44 93 ALA A CA 1
ATOM 771 C C . ALA A 1 93 ? 2.166 7.024 -9.241 1.00 85.44 93 ALA A C 1
ATOM 773 O O . ALA A 1 93 ? 2.313 6.713 -8.062 1.00 85.44 93 ALA A O 1
ATOM 774 N N . ASP A 1 94 ? 3.197 7.135 -10.089 1.00 81.69 94 ASP A N 1
ATOM 775 C CA . ASP A 1 94 ? 4.608 6.860 -9.767 1.00 81.69 94 ASP A CA 1
ATOM 776 C C . ASP A 1 94 ? 5.265 7.852 -8.807 1.00 81.69 94 ASP A C 1
ATOM 778 O O . ASP A 1 94 ? 6.311 7.530 -8.258 1.00 81.69 94 ASP A O 1
ATOM 782 N N . GLU A 1 95 ? 4.626 8.988 -8.524 1.00 86.75 95 GLU A N 1
ATOM 783 C CA . GLU A 1 95 ? 5.082 9.937 -7.499 1.00 86.75 95 GLU A CA 1
ATOM 784 C C . GLU A 1 95 ? 4.663 9.521 -6.077 1.00 86.75 95 GLU A C 1
ATOM 786 O O . GLU A 1 95 ? 4.967 10.202 -5.090 1.00 86.75 95 GLU A O 1
ATOM 791 N N . TYR A 1 96 ? 3.926 8.414 -5.958 1.00 89.38 96 TYR A N 1
ATOM 792 C CA . TYR A 1 96 ? 3.493 7.844 -4.691 1.00 89.38 96 TYR A CA 1
ATOM 793 C C . TYR A 1 96 ? 4.306 6.606 -4.313 1.00 89.38 96 TYR A C 1
ATOM 795 O O . TYR A 1 96 ? 4.807 5.861 -5.149 1.00 89.38 96 TYR A O 1
ATOM 803 N N . THR A 1 97 ? 4.371 6.321 -3.023 1.00 88.31 97 THR A N 1
ATOM 804 C CA . THR A 1 97 ? 4.983 5.109 -2.491 1.00 88.31 97 THR A CA 1
ATOM 805 C C . THR A 1 97 ? 4.221 4.619 -1.263 1.00 88.31 97 THR A C 1
ATOM 807 O O . THR A 1 97 ? 3.439 5.360 -0.655 1.00 88.31 97 THR A O 1
ATOM 810 N N . THR A 1 98 ? 4.428 3.354 -0.911 1.00 89.81 98 THR A N 1
ATOM 811 C CA . THR A 1 98 ? 3.676 2.659 0.139 1.00 89.81 98 THR A CA 1
ATOM 812 C C . THR A 1 98 ? 4.535 2.436 1.369 1.00 89.81 98 THR A C 1
ATOM 814 O O . THR A 1 98 ? 5.677 2.000 1.278 1.00 89.81 98 THR A O 1
ATOM 817 N N . CYS A 1 99 ? 3.988 2.689 2.553 1.00 88.12 99 CYS A N 1
ATOM 818 C CA . CYS A 1 99 ? 4.658 2.310 3.791 1.00 88.12 99 CYS A CA 1
ATOM 819 C C . CYS A 1 99 ? 4.485 0.814 4.067 1.00 88.12 99 CYS A C 1
ATOM 821 O O . CYS A 1 99 ? 3.356 0.357 4.223 1.00 88.12 99 CYS A O 1
ATOM 823 N N . GLN A 1 100 ? 5.582 0.075 4.252 1.00 84.06 100 GLN A N 1
ATOM 824 C CA . GLN A 1 100 ? 5.509 -1.348 4.606 1.00 84.06 100 GLN A CA 1
ATOM 825 C C . GLN A 1 100 ? 4.899 -1.629 5.980 1.00 84.06 100 GLN A C 1
ATOM 827 O O . GLN A 1 100 ? 4.296 -2.676 6.184 1.00 84.06 100 GLN A O 1
ATOM 832 N N . LYS A 1 101 ? 5.020 -0.690 6.925 1.00 85.38 101 LYS A N 1
ATOM 833 C CA . LYS A 1 101 ? 4.503 -0.878 8.286 1.00 85.38 101 LYS A CA 1
ATOM 834 C C . LYS A 1 101 ? 2.989 -0.695 8.380 1.00 85.38 101 LYS A C 1
ATOM 836 O O . LYS A 1 101 ? 2.341 -1.396 9.146 1.00 85.38 101 LYS A O 1
ATOM 841 N N . CYS A 1 102 ? 2.433 0.285 7.666 1.00 87.69 102 CYS A N 1
ATOM 842 C CA . CYS A 1 102 ? 1.025 0.672 7.831 1.00 87.69 102 CYS A CA 1
ATOM 843 C C . CYS A 1 102 ? 0.213 0.708 6.532 1.00 87.69 102 CYS A C 1
ATOM 845 O O . CYS A 1 102 ? -0.927 1.167 6.549 1.00 87.69 102 CYS A O 1
ATOM 847 N N . ASN A 1 103 ? 0.787 0.253 5.413 1.00 89.25 103 ASN A N 1
ATOM 848 C CA . ASN A 1 103 ? 0.154 0.150 4.092 1.00 89.25 103 ASN A CA 1
ATOM 849 C C . ASN A 1 103 ? -0.332 1.476 3.488 1.00 89.25 103 ASN A C 1
ATOM 851 O O . ASN A 1 103 ? -0.972 1.499 2.441 1.00 89.25 103 ASN A O 1
ATOM 855 N N . ILE A 1 104 ? -0.029 2.610 4.118 1.00 90.88 104 ILE A N 1
ATOM 856 C CA . ILE A 1 104 ? -0.467 3.905 3.618 1.00 90.88 104 ILE A CA 1
ATOM 857 C C . ILE A 1 104 ? 0.285 4.269 2.336 1.00 90.88 104 ILE A C 1
ATOM 859 O O . ILE A 1 104 ? 1.512 4.176 2.282 1.00 90.88 104 ILE A O 1
ATOM 863 N N . VAL A 1 105 ? -0.451 4.739 1.332 1.00 92.00 105 VAL A N 1
ATOM 864 C CA . VAL A 1 105 ? 0.120 5.290 0.098 1.00 92.00 105 VAL A CA 1
ATOM 865 C C . VAL A 1 105 ? 0.218 6.809 0.223 1.00 92.00 105 VAL A C 1
ATOM 867 O O . VAL A 1 105 ? -0.787 7.494 0.454 1.00 92.00 105 VAL A O 1
ATOM 870 N N . VAL A 1 106 ? 1.431 7.345 0.109 1.00 91.44 106 VAL A N 1
ATOM 871 C CA . VAL A 1 106 ? 1.760 8.774 0.267 1.00 91.44 106 VAL A CA 1
ATOM 872 C C . VAL A 1 106 ? 2.707 9.225 -0.837 1.00 91.44 106 VAL A C 1
ATOM 874 O O . VAL A 1 106 ? 3.335 8.393 -1.476 1.00 91.44 106 VAL A O 1
ATOM 877 N N . LEU A 1 107 ? 2.824 10.532 -1.064 1.00 90.38 107 LEU A N 1
ATOM 878 C CA . LEU A 1 107 ? 3.826 11.056 -1.993 1.00 90.38 107 LEU A CA 1
ATOM 879 C C . LEU A 1 107 ? 5.235 10.716 -1.508 1.00 90.38 107 LEU A C 1
ATOM 881 O O . LEU A 1 107 ? 5.508 10.804 -0.306 1.00 90.38 107 LEU A O 1
ATOM 885 N N . GLU A 1 108 ? 6.139 10.413 -2.437 1.00 86.31 108 GLU A N 1
ATOM 886 C CA . GLU A 1 108 ? 7.547 10.137 -2.128 1.00 86.31 108 GLU A CA 1
ATOM 887 C C . GLU A 1 108 ? 8.180 11.285 -1.323 1.00 86.31 108 GLU A C 1
ATOM 889 O O . GLU A 1 108 ? 8.788 11.056 -0.273 1.00 86.31 108 GLU A O 1
ATOM 894 N N . ASN A 1 109 ? 7.913 12.532 -1.725 1.00 85.50 109 ASN A N 1
ATOM 895 C CA . ASN A 1 109 ? 8.397 13.741 -1.045 1.00 85.50 109 ASN A CA 1
ATOM 896 C C . ASN A 1 109 ? 7.878 13.894 0.399 1.00 85.50 109 ASN A C 1
ATOM 898 O O . ASN A 1 109 ? 8.525 14.525 1.237 1.00 85.50 109 ASN A O 1
ATOM 902 N N . ASP A 1 110 ? 6.726 13.300 0.721 1.00 88.62 110 ASP A N 1
ATOM 903 C CA . ASP A 1 110 ? 6.141 13.315 2.067 1.00 88.62 110 ASP A CA 1
ATOM 904 C C . ASP A 1 110 ? 6.556 12.100 2.910 1.00 88.62 110 ASP A C 1
ATOM 906 O O . ASP A 1 110 ? 6.320 12.076 4.128 1.00 88.62 110 ASP A O 1
ATOM 910 N N . PHE A 1 111 ? 7.176 11.084 2.304 1.00 86.25 111 PHE A N 1
ATOM 911 C CA . PHE A 1 111 ? 7.384 9.804 2.968 1.00 86.25 111 PHE A CA 1
ATOM 912 C C . PHE A 1 111 ? 8.309 9.916 4.176 1.00 86.25 111 PHE A C 1
ATOM 914 O O . PHE A 1 111 ? 8.013 9.344 5.221 1.00 86.25 111 PHE A O 1
ATOM 921 N N . ARG A 1 112 ? 9.395 10.695 4.100 1.00 84.25 112 ARG A N 1
ATOM 922 C CA . ARG A 1 112 ? 10.319 10.873 5.238 1.00 84.25 112 ARG A CA 1
ATOM 923 C C . ARG A 1 112 ? 9.590 11.395 6.483 1.00 84.25 112 ARG A C 1
ATOM 925 O O . ARG A 1 112 ? 9.791 10.882 7.584 1.00 84.25 112 ARG A O 1
ATOM 932 N N . LYS A 1 113 ? 8.682 12.362 6.298 1.00 88.12 113 LYS A N 1
ATOM 933 C CA . LYS A 1 113 ? 7.824 12.908 7.367 1.00 88.12 113 LYS A CA 1
ATOM 934 C C . LYS A 1 113 ? 6.813 11.873 7.862 1.00 88.12 113 LYS A C 1
ATOM 936 O O . LYS A 1 113 ? 6.457 11.852 9.040 1.00 88.12 113 LYS A O 1
ATOM 941 N N . HIS A 1 114 ? 6.288 11.040 6.966 1.00 89.00 114 HIS A N 1
ATOM 942 C CA . HIS A 1 114 ? 5.423 9.927 7.343 1.00 89.00 114 HIS A CA 1
ATOM 943 C C . HIS A 1 114 ? 6.175 8.890 8.191 1.00 89.00 114 HIS A C 1
ATOM 945 O O . HIS A 1 114 ? 5.716 8.583 9.288 1.00 89.00 114 HIS A O 1
ATOM 951 N N . ARG A 1 115 ? 7.337 8.411 7.734 1.00 84.75 115 ARG A N 1
ATOM 952 C CA . ARG A 1 115 ? 8.137 7.375 8.396 1.00 84.75 115 ARG A CA 1
ATOM 953 C C . ARG A 1 115 ? 8.517 7.772 9.813 1.00 84.75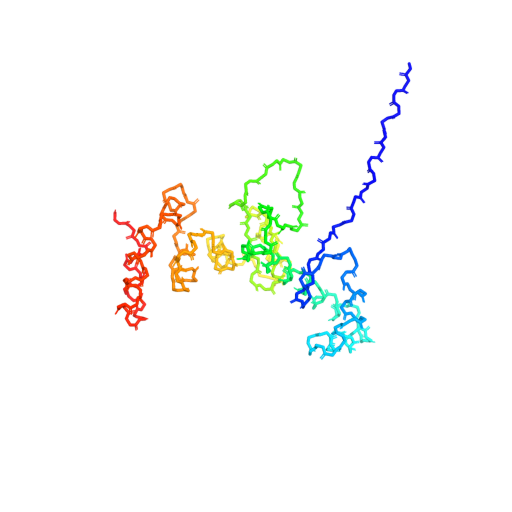 115 ARG A C 1
ATOM 955 O O . ARG A 1 115 ? 8.232 7.016 10.730 1.00 84.75 115 ARG A O 1
ATOM 962 N N . LEU A 1 116 ? 9.024 8.992 10.006 1.00 86.69 116 LEU A N 1
ATOM 963 C CA . LEU A 1 116 ? 9.342 9.507 11.340 1.00 86.69 116 LEU A CA 1
ATOM 964 C C . LEU A 1 116 ? 8.145 9.407 12.301 1.00 86.69 116 LEU A C 1
ATOM 966 O O . LEU A 1 116 ? 8.303 8.990 13.439 1.00 86.69 116 LEU A O 1
ATOM 970 N N . ARG A 1 117 ? 6.931 9.721 11.835 1.00 87.69 117 ARG A N 1
ATOM 971 C CA . ARG A 1 117 ? 5.706 9.606 12.648 1.00 87.69 117 ARG A CA 1
ATOM 972 C C . ARG A 1 117 ? 5.200 8.169 12.796 1.00 87.69 117 ARG A C 1
ATOM 974 O O . ARG A 1 117 ? 4.502 7.876 13.757 1.00 87.69 117 ARG A O 1
ATOM 981 N N . CYS A 1 118 ? 5.484 7.298 11.831 1.00 86.44 118 CYS A N 1
ATOM 982 C CA . CYS A 1 118 ? 4.994 5.921 11.794 1.00 86.44 118 CYS A CA 1
ATOM 983 C C . CYS A 1 118 ? 5.877 4.957 12.600 1.00 86.44 118 CYS A C 1
ATOM 985 O O . CYS A 1 118 ? 5.365 4.073 13.289 1.00 86.44 118 CYS A O 1
ATOM 987 N N . THR A 1 119 ? 7.198 5.102 12.510 1.00 83.12 119 THR A N 1
ATOM 988 C CA . THR A 1 119 ? 8.179 4.213 13.150 1.00 83.12 119 THR A CA 1
ATOM 989 C C . THR A 1 119 ? 8.991 4.894 14.244 1.00 83.12 119 THR A C 1
ATOM 991 O O . THR A 1 119 ? 9.608 4.190 15.030 1.00 83.12 119 THR A O 1
ATOM 994 N N . GLY A 1 120 ? 9.007 6.228 14.318 1.00 83.75 120 GLY A N 1
ATOM 995 C CA . GLY A 1 120 ? 9.932 6.965 15.188 1.00 83.75 120 GLY A CA 1
ATOM 996 C C . GLY A 1 120 ? 11.342 7.094 14.604 1.00 83.75 120 GLY A C 1
ATOM 997 O O . GLY A 1 120 ? 12.209 7.712 15.212 1.00 83.75 120 GLY A O 1
ATOM 998 N N . GLU A 1 121 ? 11.590 6.550 13.411 1.00 78.19 121 GLU A N 1
ATOM 999 C CA . GLU A 1 121 ? 12.929 6.483 12.833 1.00 78.19 121 GLU A CA 1
ATOM 1000 C C . GLU A 1 121 ? 13.113 7.449 11.655 1.00 78.19 121 GLU A C 1
ATOM 1002 O O . GLU A 1 121 ? 12.388 7.394 10.656 1.00 78.19 121 GLU A O 1
ATOM 1007 N N . SER A 1 122 ? 14.172 8.261 11.711 1.00 69.75 122 SER A N 1
ATOM 1008 C CA . SER A 1 122 ? 14.566 9.195 10.643 1.00 69.75 122 SER A CA 1
ATOM 1009 C C . SER A 1 122 ? 15.778 8.751 9.814 1.00 69.75 122 SER A C 1
ATOM 1011 O O . SER A 1 122 ? 16.086 9.403 8.818 1.00 69.75 122 SER A O 1
ATOM 1013 N N . LYS A 1 123 ? 16.476 7.679 10.224 1.00 65.75 123 LYS A N 1
ATOM 1014 C CA . LYS A 1 123 ? 17.837 7.352 9.753 1.00 65.75 123 LYS A CA 1
ATOM 1015 C C . LYS A 1 123 ? 17.919 6.672 8.381 1.00 65.75 123 LYS A C 1
ATOM 1017 O O . LYS A 1 123 ? 19.005 6.600 7.817 1.00 65.75 123 LYS A O 1
ATOM 1022 N N . GLN A 1 124 ? 16.820 6.159 7.827 1.00 66.00 124 GLN A N 1
ATOM 1023 C CA . GLN A 1 124 ? 16.864 5.553 6.493 1.00 66.00 124 GLN A CA 1
ATOM 1024 C C . GLN A 1 124 ? 16.959 6.615 5.394 1.00 66.00 124 GLN A C 1
ATOM 1026 O O . GLN A 1 124 ? 16.276 7.640 5.424 1.00 66.00 124 GLN A O 1
ATOM 1031 N N . THR A 1 125 ? 17.774 6.322 4.382 1.00 70.94 125 THR A N 1
ATOM 1032 C CA . THR A 1 125 ? 17.846 7.123 3.160 1.00 70.94 125 THR A CA 1
ATOM 1033 C C . THR A 1 125 ? 16.540 7.016 2.370 1.00 70.94 125 THR A C 1
ATOM 1035 O O . THR A 1 125 ? 15.881 5.973 2.364 1.00 70.94 125 THR A O 1
ATOM 1038 N N . THR A 1 126 ? 16.188 8.077 1.638 1.00 67.81 126 THR A N 1
ATOM 1039 C CA . THR A 1 126 ? 15.026 8.104 0.731 1.00 67.81 126 THR A CA 1
ATOM 1040 C C . THR A 1 126 ? 15.039 6.937 -0.265 1.00 67.81 126 THR A C 1
ATOM 1042 O O . THR A 1 126 ? 13.992 6.391 -0.594 1.00 67.81 126 THR A O 1
ATOM 1045 N N . ARG A 1 127 ? 16.225 6.479 -0.686 1.00 72.06 127 ARG A N 1
ATOM 1046 C CA . ARG A 1 127 ? 16.384 5.337 -1.598 1.00 72.06 127 ARG A CA 1
ATOM 1047 C C . ARG A 1 127 ? 15.912 4.015 -0.982 1.00 72.06 127 ARG A C 1
ATOM 1049 O O . ARG A 1 127 ? 15.182 3.271 -1.629 1.00 72.06 127 ARG A O 1
ATOM 1056 N N . ASN A 1 128 ? 16.296 3.727 0.263 1.00 74.25 128 ASN A N 1
ATOM 1057 C CA . ASN A 1 128 ? 15.870 2.500 0.950 1.00 74.25 128 ASN A CA 1
ATOM 1058 C C . ASN A 1 128 ? 14.356 2.490 1.181 1.00 74.25 128 ASN A C 1
ATOM 1060 O O . ASN A 1 128 ? 13.704 1.468 0.992 1.00 74.25 128 ASN A O 1
ATOM 1064 N N . ILE A 1 129 ? 13.816 3.663 1.497 1.00 68.19 129 ILE A N 1
ATOM 1065 C CA . ILE A 1 129 ? 12.390 3.933 1.653 1.00 68.19 129 ILE A CA 1
ATOM 1066 C C . ILE A 1 129 ? 11.600 3.629 0.369 1.00 68.19 129 ILE A C 1
ATOM 1068 O O . ILE A 1 129 ? 10.614 2.894 0.408 1.00 68.19 129 ILE A O 1
ATOM 1072 N N . ILE A 1 130 ? 12.035 4.173 -0.774 1.00 70.81 130 ILE A N 1
ATOM 1073 C CA . ILE A 1 130 ? 11.352 3.981 -2.063 1.00 70.81 130 ILE A CA 1
ATOM 1074 C C . ILE A 1 130 ? 11.410 2.509 -2.475 1.00 70.81 130 ILE A C 1
ATOM 1076 O O . ILE A 1 130 ? 10.410 1.961 -2.943 1.00 70.81 130 ILE A O 1
ATOM 1080 N N . ARG A 1 131 ? 12.549 1.846 -2.243 1.00 75.94 131 ARG A N 1
ATOM 1081 C CA . ARG A 1 131 ? 12.715 0.409 -2.488 1.00 75.94 131 ARG A CA 1
ATOM 1082 C C . ARG A 1 131 ? 11.730 -0.422 -1.670 1.00 75.94 131 ARG A C 1
ATOM 1084 O O . ARG A 1 131 ? 11.086 -1.315 -2.211 1.00 75.94 131 ARG A O 1
ATOM 1091 N N . GLU A 1 132 ? 11.594 -0.132 -0.380 1.00 73.62 132 GLU A N 1
ATOM 1092 C CA . GLU A 1 132 ? 10.640 -0.826 0.486 1.00 73.62 132 GLU A CA 1
ATOM 1093 C C . GLU A 1 132 ? 9.197 -0.659 -0.025 1.00 73.62 132 GLU A C 1
ATOM 1095 O O . GLU A 1 132 ? 8.473 -1.645 -0.185 1.00 73.62 132 GLU A O 1
ATOM 1100 N N . GLY A 1 133 ? 8.784 0.563 -0.364 1.00 75.56 133 GLY A N 1
ATOM 1101 C CA . GLY A 1 133 ? 7.431 0.804 -0.868 1.00 75.56 133 GLY A CA 1
ATOM 1102 C C . GLY A 1 133 ? 7.152 0.203 -2.248 1.00 75.56 133 GLY A C 1
ATOM 1103 O O . GLY A 1 133 ? 6.059 -0.316 -2.482 1.00 75.56 133 GLY A O 1
ATOM 1104 N N . SER A 1 134 ? 8.146 0.193 -3.140 1.00 74.31 134 SER A N 1
ATOM 1105 C CA . SER A 1 134 ? 8.018 -0.355 -4.501 1.00 74.31 134 SER A CA 1
ATOM 1106 C C . SER A 1 134 ? 7.748 -1.861 -4.521 1.00 74.31 134 SER A C 1
ATOM 1108 O O . SER A 1 134 ? 7.096 -2.354 -5.435 1.00 74.31 134 SER A O 1
ATOM 1110 N N . ALA A 1 135 ? 8.190 -2.599 -3.498 1.00 77.19 135 ALA A N 1
ATOM 1111 C CA . ALA A 1 135 ? 7.903 -4.029 -3.379 1.00 77.19 135 ALA A CA 1
ATOM 1112 C C . ALA A 1 135 ? 6.419 -4.332 -3.086 1.00 77.19 135 ALA A C 1
ATOM 1114 O O . ALA A 1 135 ? 5.954 -5.433 -3.380 1.00 77.19 135 ALA A O 1
ATOM 1115 N N . LEU A 1 136 ? 5.679 -3.377 -2.504 1.00 78.44 136 LEU A N 1
ATOM 1116 C CA . LEU A 1 136 ? 4.254 -3.528 -2.183 1.00 78.44 136 LEU A CA 1
ATOM 1117 C C . LEU A 1 136 ? 3.323 -3.057 -3.299 1.00 78.44 136 LEU A C 1
ATOM 1119 O O . LEU A 1 136 ? 2.208 -3.554 -3.398 1.00 78.44 136 LEU A O 1
ATOM 1123 N N . LEU A 1 137 ? 3.776 -2.126 -4.138 1.00 76.38 137 LEU A N 1
ATOM 1124 C CA . LEU A 1 137 ? 3.092 -1.713 -5.364 1.00 76.38 137 LEU A CA 1
ATOM 1125 C C . LEU A 1 137 ? 4.012 -1.989 -6.559 1.00 76.38 137 LEU A C 1
ATOM 1127 O O . LEU A 1 137 ? 4.626 -1.050 -7.075 1.00 76.38 137 LEU A O 1
ATOM 1131 N N . PRO A 1 138 ? 4.158 -3.254 -6.992 1.00 66.75 138 PRO A N 1
ATOM 1132 C CA . PRO A 1 138 ? 5.014 -3.586 -8.120 1.00 66.75 138 PRO A CA 1
ATOM 1133 C C . PRO A 1 138 ? 4.376 -3.082 -9.423 1.00 66.75 138 PRO A C 1
ATOM 1135 O O . PRO A 1 138 ? 3.614 -3.784 -10.081 1.00 66.75 138 PRO A O 1
ATOM 1138 N N . ARG A 1 139 ? 4.697 -1.832 -9.770 1.00 78.69 139 ARG A N 1
ATOM 1139 C CA . ARG A 1 139 ? 4.346 -1.113 -11.006 1.00 78.69 139 ARG A CA 1
ATOM 1140 C C . ARG A 1 139 ? 5.064 -1.732 -12.204 1.00 78.69 139 ARG A C 1
ATOM 1142 O O . ARG A 1 139 ? 6.107 -1.237 -12.634 1.00 78.69 139 ARG A O 1
ATOM 1149 N N . CYS A 1 140 ? 4.564 -2.861 -12.670 1.00 84.31 140 CYS A N 1
ATOM 1150 C CA . CYS A 1 140 ? 5.179 -3.622 -13.745 1.00 84.31 140 CYS A CA 1
ATOM 1151 C C . CYS A 1 140 ? 4.134 -4.411 -14.530 1.00 84.31 140 CYS A C 1
ATOM 1153 O O . CYS A 1 140 ? 2.985 -4.532 -14.100 1.00 84.31 140 CYS A O 1
ATOM 1155 N N . CYS A 1 141 ? 4.573 -4.943 -15.666 1.00 85.25 141 CYS A N 1
ATOM 1156 C CA . CYS A 1 141 ? 3.862 -5.873 -16.531 1.00 85.25 141 CYS A CA 1
ATOM 1157 C C . CYS A 1 141 ? 3.149 -6.976 -15.716 1.00 85.25 141 CYS A C 1
ATOM 1159 O O . CYS A 1 141 ? 3.627 -7.431 -14.669 1.00 85.25 141 CYS A O 1
ATOM 1161 N N . SER A 1 142 ? 1.991 -7.430 -16.192 1.00 86.31 142 SER A N 1
ATOM 1162 C CA . SER A 1 142 ? 1.212 -8.511 -15.568 1.00 86.31 142 SER A CA 1
ATOM 1163 C C . SER A 1 142 ? 1.981 -9.838 -15.544 1.00 86.31 142 SER A C 1
ATOM 1165 O O . SER A 1 142 ? 1.902 -10.571 -14.558 1.00 86.31 142 SER A O 1
ATOM 1167 N N . VAL A 1 143 ? 2.811 -10.090 -16.559 1.00 90.44 143 VAL A N 1
ATOM 1168 C CA . VAL A 1 143 ? 3.590 -11.328 -16.709 1.00 90.44 143 VAL A CA 1
ATOM 1169 C C . VAL A 1 143 ? 4.733 -11.480 -15.696 1.00 90.44 143 VAL A C 1
ATOM 1171 O O . VAL A 1 143 ? 5.202 -12.590 -15.462 1.00 90.44 143 VAL A O 1
ATOM 1174 N N . ALA A 1 144 ? 5.186 -10.406 -15.033 1.00 90.25 144 ALA A N 1
ATOM 1175 C CA . ALA A 1 144 ? 6.305 -10.492 -14.089 1.00 90.25 144 ALA A CA 1
ATOM 1176 C C . ALA A 1 144 ? 6.018 -11.429 -12.903 1.00 90.25 144 ALA A C 1
ATOM 1178 O O . ALA A 1 144 ? 4.994 -11.321 -12.222 1.00 90.25 144 ALA A O 1
ATOM 1179 N N . ASN A 1 145 ? 6.981 -12.290 -12.581 1.00 89.88 145 ASN A N 1
ATOM 1180 C CA . ASN A 1 145 ? 6.917 -13.200 -11.447 1.00 89.88 145 ASN A CA 1
ATOM 1181 C C . ASN A 1 145 ? 7.239 -12.495 -10.110 1.00 89.88 145 ASN A C 1
ATOM 1183 O O . ASN A 1 145 ? 7.667 -11.339 -10.043 1.00 89.88 145 ASN A O 1
ATOM 1187 N N . ASN A 1 146 ? 7.068 -13.216 -8.998 1.00 87.25 146 ASN A N 1
ATOM 1188 C CA . ASN A 1 146 ? 7.344 -12.683 -7.659 1.00 87.25 146 ASN A CA 1
ATOM 1189 C C . ASN A 1 146 ? 8.809 -12.258 -7.447 1.00 87.25 146 ASN A C 1
ATOM 1191 O O . ASN A 1 146 ? 9.059 -11.346 -6.655 1.00 87.25 146 ASN A O 1
ATOM 1195 N N . ALA A 1 147 ? 9.776 -12.896 -8.115 1.00 88.06 147 ALA A N 1
ATOM 1196 C CA . ALA A 1 147 ? 11.186 -12.540 -7.985 1.00 88.06 147 ALA A CA 1
ATOM 1197 C C . ALA A 1 147 ? 11.458 -11.165 -8.608 1.00 88.06 147 ALA A C 1
ATOM 1199 O O . ALA A 1 147 ? 12.033 -10.299 -7.942 1.00 88.06 147 ALA A O 1
ATOM 1200 N N . LEU A 1 148 ? 10.959 -10.924 -9.822 1.00 88.44 148 LEU A N 1
ATOM 1201 C CA . LEU A 1 148 ? 11.036 -9.615 -10.460 1.00 88.44 148 LEU A CA 1
ATOM 1202 C C . LEU A 1 148 ? 10.325 -8.549 -9.623 1.00 88.44 148 LEU A C 1
ATOM 1204 O O . LEU A 1 148 ? 10.944 -7.558 -9.232 1.00 88.44 148 LEU A O 1
ATOM 1208 N N . ARG A 1 149 ? 9.062 -8.804 -9.255 1.00 87.38 149 ARG A N 1
ATOM 1209 C CA . ARG A 1 149 ? 8.209 -7.863 -8.507 1.00 87.38 149 ARG A CA 1
ATOM 1210 C C . ARG A 1 149 ? 8.796 -7.442 -7.161 1.00 87.38 149 ARG A C 1
ATOM 1212 O O . ARG A 1 149 ? 8.741 -6.267 -6.815 1.00 87.38 149 ARG A O 1
ATOM 1219 N N . LYS A 1 150 ? 9.331 -8.391 -6.385 1.00 83.81 150 LYS A N 1
ATOM 1220 C CA . LYS A 1 150 ? 9.711 -8.156 -4.978 1.00 83.81 150 LYS A CA 1
ATOM 1221 C C . LYS A 1 150 ? 11.207 -7.966 -4.758 1.00 83.81 150 LYS A C 1
ATOM 1223 O O . LYS A 1 150 ? 11.587 -7.381 -3.747 1.00 83.81 150 LYS A O 1
ATOM 1228 N N . LYS A 1 151 ? 12.065 -8.474 -5.651 1.00 83.31 151 LYS A N 1
ATOM 1229 C CA . LYS A 1 151 ? 13.525 -8.468 -5.446 1.00 83.31 151 LYS A CA 1
ATOM 1230 C C . LYS A 1 151 ? 14.267 -7.601 -6.455 1.00 83.31 151 LYS A C 1
ATOM 1232 O O . LYS A 1 151 ? 15.177 -6.890 -6.037 1.00 83.31 151 LYS A O 1
ATOM 1237 N N . ILE A 1 152 ? 13.890 -7.653 -7.734 1.00 86.44 152 ILE A N 1
ATOM 1238 C CA . ILE A 1 152 ? 14.609 -6.958 -8.811 1.00 86.44 152 ILE A CA 1
ATOM 1239 C C . ILE A 1 152 ? 14.068 -5.545 -9.015 1.00 86.44 152 ILE A C 1
ATOM 1241 O O . ILE A 1 152 ? 14.776 -4.584 -8.727 1.00 86.44 152 ILE A O 1
ATOM 1245 N N . PHE A 1 153 ? 12.806 -5.394 -9.425 1.00 86.81 153 PHE A N 1
ATOM 1246 C CA . PHE A 1 153 ? 12.209 -4.093 -9.743 1.00 86.81 153 PHE A CA 1
ATOM 1247 C C . PHE A 1 153 ? 12.291 -3.047 -8.628 1.00 86.81 153 PHE A C 1
ATOM 1249 O O . PHE A 1 153 ? 12.518 -1.882 -8.956 1.00 86.81 153 PHE A O 1
ATOM 1256 N N . PRO A 1 154 ? 12.193 -3.403 -7.332 1.00 84.50 154 PRO A N 1
ATOM 1257 C CA . PRO A 1 154 ? 12.371 -2.425 -6.262 1.00 84.50 154 PRO A CA 1
ATOM 1258 C C . PRO A 1 154 ? 13.794 -1.852 -6.163 1.00 84.50 154 PRO A C 1
ATOM 1260 O O . PRO A 1 154 ? 13.988 -0.811 -5.540 1.00 84.50 154 PRO A O 1
ATOM 1263 N N . ARG A 1 155 ? 14.802 -2.541 -6.715 1.00 82.44 155 ARG A N 1
ATOM 1264 C CA . ARG A 1 155 ? 16.214 -2.123 -6.678 1.00 82.44 155 ARG A CA 1
ATOM 1265 C C . ARG A 1 155 ? 16.618 -1.256 -7.867 1.00 82.44 155 ARG A C 1
ATOM 1267 O O . ARG A 1 155 ? 17.635 -0.576 -7.769 1.00 82.44 155 ARG A O 1
ATOM 1274 N N . ILE A 1 156 ? 15.850 -1.288 -8.952 1.00 80.31 156 ILE A N 1
ATOM 1275 C CA . ILE A 1 156 ? 16.098 -0.462 -10.135 1.00 80.31 156 ILE A CA 1
ATOM 1276 C C . ILE A 1 156 ? 15.665 0.980 -9.836 1.00 80.31 156 ILE A C 1
ATOM 1278 O O . ILE A 1 156 ? 14.772 1.216 -9.016 1.00 80.31 156 ILE A O 1
ATOM 1282 N N . SER A 1 157 ? 16.301 1.953 -10.481 1.00 77.19 157 SER A N 1
ATOM 1283 C CA . SER A 1 157 ? 15.936 3.365 -10.393 1.00 77.19 157 SER A CA 1
ATOM 1284 C C . SER A 1 157 ? 14.478 3.620 -10.812 1.00 77.19 157 SER A C 1
ATOM 1286 O O . SER A 1 157 ? 13.807 2.806 -11.450 1.00 77.19 157 SER A O 1
ATOM 1288 N N . ASN A 1 158 ? 13.939 4.772 -10.405 1.00 74.69 158 ASN A N 1
ATOM 1289 C CA . ASN A 1 158 ? 12.600 5.212 -10.801 1.00 74.69 158 ASN A CA 1
ATOM 1290 C C . ASN A 1 158 ? 12.661 6.219 -11.965 1.00 74.69 158 ASN A C 1
ATOM 1292 O O . ASN A 1 158 ? 12.053 7.283 -11.907 1.00 74.69 158 ASN A O 1
ATOM 1296 N N . ASP A 1 159 ? 13.432 5.900 -13.006 1.00 82.31 159 ASP A N 1
ATOM 1297 C CA . ASP A 1 159 ? 13.576 6.720 -14.216 1.00 82.31 159 ASP A CA 1
ATOM 1298 C C . ASP A 1 159 ? 12.743 6.177 -15.392 1.00 82.31 159 ASP A C 1
ATOM 1300 O O . ASP A 1 159 ? 12.077 5.141 -15.295 1.00 82.31 159 ASP A O 1
ATOM 1304 N N . LEU A 1 160 ? 12.740 6.915 -16.506 1.00 86.19 160 LEU A N 1
ATOM 1305 C CA . LEU A 1 160 ? 11.977 6.557 -17.705 1.00 86.19 160 LEU A CA 1
ATOM 1306 C C . LEU A 1 160 ? 12.429 5.222 -18.312 1.00 86.19 160 LEU A C 1
ATOM 1308 O O . LEU A 1 160 ? 11.586 4.439 -18.742 1.00 86.19 160 LEU A O 1
ATOM 1312 N N . VAL A 1 161 ? 13.731 4.930 -18.286 1.00 88.88 161 VAL A N 1
ATOM 1313 C CA . VAL A 1 161 ? 14.294 3.683 -18.827 1.00 88.88 161 VAL A CA 1
ATOM 1314 C C . VAL A 1 161 ? 13.821 2.488 -18.002 1.00 88.88 161 VAL A C 1
ATOM 1316 O O . VAL A 1 161 ? 13.288 1.518 -18.532 1.00 88.88 161 VAL A O 1
ATOM 1319 N N . SER A 1 162 ? 13.911 2.590 -16.681 1.00 87.25 162 SER A N 1
ATOM 1320 C CA . SER A 1 162 ? 13.465 1.564 -15.740 1.00 87.25 162 SER A CA 1
ATOM 1321 C C . SER A 1 162 ? 11.958 1.341 -15.811 1.00 87.25 162 SER A C 1
ATOM 1323 O O . SER A 1 162 ? 11.483 0.220 -15.642 1.00 87.25 162 SER A O 1
ATOM 1325 N N . LYS A 1 163 ? 11.178 2.394 -16.085 1.00 85.12 163 LYS A N 1
ATOM 1326 C CA . LYS A 1 163 ? 9.744 2.268 -16.379 1.00 85.12 163 LYS A CA 1
ATOM 1327 C C . LYS A 1 163 ? 9.512 1.490 -17.673 1.00 85.12 163 LYS A C 1
ATOM 1329 O O . LYS A 1 163 ? 8.724 0.551 -17.643 1.00 85.12 163 LYS A O 1
ATOM 1334 N N . ALA A 1 164 ? 10.213 1.824 -18.756 1.00 89.12 164 ALA A N 1
ATOM 1335 C CA . ALA A 1 164 ? 10.105 1.092 -20.017 1.00 89.12 164 ALA A CA 1
ATOM 1336 C C . ALA A 1 164 ? 10.435 -0.399 -19.830 1.00 89.12 164 ALA A C 1
ATOM 1338 O O . ALA A 1 164 ? 9.682 -1.253 -20.283 1.00 89.12 164 ALA A O 1
ATOM 1339 N N . ILE A 1 165 ? 11.484 -0.713 -19.063 1.00 89.69 165 ILE A N 1
ATOM 1340 C CA . ILE A 1 165 ? 11.859 -2.087 -18.698 1.00 89.69 165 ILE A CA 1
ATOM 1341 C C . ILE A 1 165 ? 10.737 -2.790 -17.921 1.00 89.69 165 ILE A C 1
ATOM 1343 O O . ILE A 1 165 ? 10.362 -3.906 -18.262 1.00 89.69 165 ILE A O 1
ATOM 1347 N N . ARG A 1 166 ? 10.179 -2.147 -16.884 1.00 88.06 166 ARG A N 1
ATOM 1348 C CA . ARG A 1 166 ? 9.154 -2.748 -16.009 1.00 88.06 166 ARG A CA 1
ATOM 1349 C C . ARG A 1 166 ? 7.853 -3.096 -16.727 1.00 88.06 166 ARG A C 1
ATOM 1351 O O . ARG A 1 166 ? 7.139 -3.969 -16.242 1.00 88.06 166 ARG A O 1
ATOM 1358 N N . TYR A 1 167 ? 7.520 -2.407 -17.813 1.00 88.94 167 TYR A N 1
ATOM 1359 C CA . TYR A 1 167 ? 6.276 -2.618 -18.561 1.00 88.94 167 TYR A CA 1
ATOM 1360 C C . TYR A 1 167 ? 6.474 -3.328 -19.903 1.00 88.94 167 TYR A C 1
ATOM 1362 O O . TYR A 1 167 ? 5.490 -3.625 -20.571 1.00 88.94 167 TYR A O 1
ATOM 1370 N N . ASN A 1 168 ? 7.712 -3.631 -20.293 1.00 93.00 168 ASN A N 1
ATOM 1371 C CA . ASN A 1 168 ? 7.981 -4.399 -21.499 1.00 93.00 168 ASN A CA 1
ATOM 1372 C C . ASN A 1 168 ? 7.806 -5.898 -21.218 1.00 93.00 168 ASN A C 1
ATOM 1374 O O . ASN A 1 168 ? 8.590 -6.490 -20.476 1.00 93.00 168 ASN A O 1
ATOM 1378 N N . GLU A 1 169 ? 6.782 -6.504 -21.818 1.00 93.69 169 GLU A N 1
ATOM 1379 C CA . GLU A 1 169 ? 6.435 -7.913 -21.596 1.00 93.69 169 GLU A CA 1
ATOM 1380 C C . GLU A 1 169 ? 7.572 -8.870 -21.976 1.00 93.69 169 GLU A C 1
ATOM 1382 O O . GLU A 1 169 ? 7.919 -9.727 -21.169 1.00 93.69 169 GLU A O 1
ATOM 1387 N N . LEU A 1 170 ? 8.246 -8.660 -23.115 1.00 94.12 170 LEU A N 1
ATOM 1388 C CA . LEU A 1 170 ? 9.368 -9.507 -23.548 1.00 94.12 170 LEU A CA 1
ATOM 1389 C C . LEU A 1 170 ? 10.544 -9.459 -22.563 1.00 94.12 170 LEU A C 1
ATOM 1391 O O . LEU A 1 170 ? 11.147 -10.486 -22.245 1.00 94.12 170 LEU A O 1
ATOM 1395 N N . ILE A 1 171 ? 10.872 -8.269 -22.051 1.00 93.44 171 ILE A N 1
ATOM 1396 C CA . ILE A 1 171 ? 11.926 -8.115 -21.039 1.00 93.44 171 ILE A CA 1
ATOM 1397 C C . ILE A 1 171 ? 11.505 -8.789 -19.729 1.00 93.44 171 ILE A C 1
ATOM 1399 O O . ILE A 1 171 ? 12.330 -9.438 -19.080 1.00 93.44 171 ILE A O 1
ATOM 1403 N N . CYS A 1 172 ? 10.235 -8.662 -19.341 1.00 92.44 172 CYS A N 1
ATOM 1404 C CA . CYS A 1 172 ? 9.701 -9.333 -18.164 1.00 92.44 172 CYS A CA 1
ATOM 1405 C C . CYS A 1 172 ? 9.755 -10.862 -18.288 1.00 92.44 172 CYS A C 1
ATOM 1407 O O . CYS A 1 172 ? 10.189 -11.517 -17.343 1.00 92.44 172 CYS A O 1
ATOM 1409 N N . ASP A 1 173 ? 9.370 -11.429 -19.429 1.00 93.88 173 ASP A N 1
ATOM 1410 C CA . ASP A 1 173 ? 9.387 -12.877 -19.657 1.00 93.88 173 ASP A CA 1
ATOM 1411 C C . ASP A 1 173 ? 10.807 -13.438 -19.647 1.00 93.88 173 ASP A C 1
ATOM 1413 O O . ASP A 1 173 ? 11.091 -14.408 -18.940 1.00 93.88 173 ASP A O 1
ATOM 1417 N N . ASN A 1 174 ? 11.743 -12.759 -20.310 1.00 92.50 174 ASN A N 1
ATOM 1418 C CA . ASN A 1 174 ? 13.154 -13.120 -20.224 1.00 92.50 174 ASN A CA 1
ATOM 1419 C C . ASN A 1 174 ? 13.677 -13.0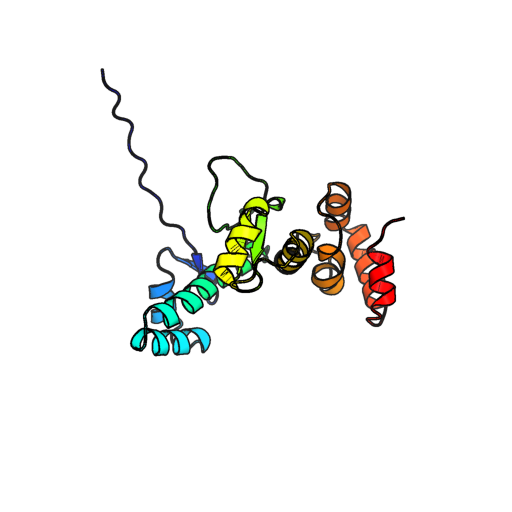16 -18.775 1.00 92.50 174 ASN A C 1
ATOM 1421 O O . ASN A 1 174 ? 14.371 -13.900 -18.271 1.00 92.50 174 ASN A O 1
ATOM 1425 N N . GLY A 1 175 ? 13.295 -11.961 -18.048 1.00 90.62 175 GLY A N 1
ATOM 1426 C CA . GLY A 1 175 ? 13.622 -11.808 -16.629 1.00 90.62 175 GLY A CA 1
ATOM 1427 C C . GLY A 1 175 ? 13.029 -12.917 -15.748 1.00 90.62 175 GLY A C 1
ATOM 1428 O O . GLY A 1 175 ? 13.671 -13.365 -14.790 1.00 90.62 175 GLY A O 1
ATOM 1429 N N . ASN A 1 176 ? 11.825 -13.396 -16.066 1.00 91.44 176 ASN A N 1
ATOM 1430 C CA . ASN A 1 176 ? 11.190 -14.517 -15.380 1.00 91.44 176 ASN A CA 1
ATOM 1431 C C . ASN A 1 176 ? 12.013 -15.795 -15.555 1.00 91.44 176 ASN A C 1
ATOM 1433 O O . ASN A 1 176 ? 12.295 -16.486 -14.573 1.00 91.44 176 ASN A O 1
ATOM 1437 N N . GLU A 1 177 ? 12.448 -16.073 -16.782 1.00 89.88 177 GLU A N 1
ATOM 1438 C CA . GLU A 1 177 ? 13.284 -17.226 -17.097 1.00 89.88 177 GLU A CA 1
ATOM 1439 C C . GLU A 1 177 ? 14.633 -17.150 -16.367 1.00 89.88 177 GLU A C 1
ATOM 1441 O O . GLU A 1 177 ? 15.013 -18.089 -15.661 1.00 89.88 177 GLU A O 1
ATOM 1446 N N . LEU A 1 178 ? 15.321 -16.007 -16.432 1.00 87.62 178 LEU A N 1
ATOM 1447 C CA . LEU A 1 178 ? 16.602 -15.803 -15.749 1.00 87.62 178 LEU A CA 1
ATOM 1448 C C . LEU A 1 178 ? 16.488 -15.996 -14.233 1.00 87.62 178 LEU A C 1
ATOM 1450 O O . LEU A 1 178 ? 17.311 -16.691 -13.636 1.00 87.62 178 LEU A O 1
ATOM 1454 N N . THR A 1 179 ? 15.444 -15.438 -13.614 1.00 86.75 179 THR A N 1
ATOM 1455 C CA . THR A 1 179 ? 15.225 -15.567 -12.164 1.00 86.75 179 THR A CA 1
ATOM 1456 C C . THR A 1 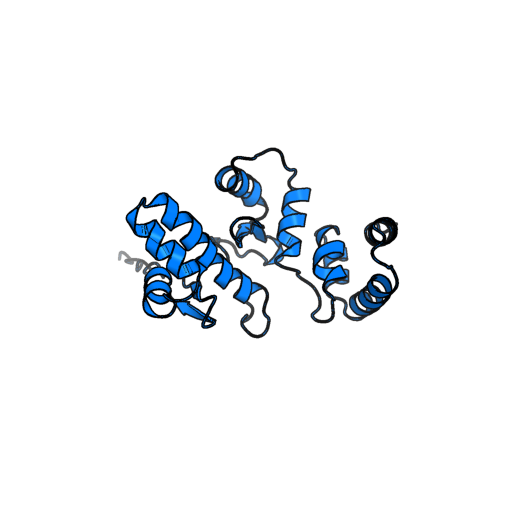179 ? 14.843 -16.980 -11.729 1.00 86.75 179 THR A C 1
ATOM 1458 O O . THR A 1 179 ? 15.117 -17.342 -10.586 1.00 86.75 179 THR A O 1
ATOM 1461 N N . SER A 1 180 ? 14.251 -17.782 -12.618 1.00 79.38 180 SER A N 1
ATOM 1462 C CA . SER A 1 180 ? 13.949 -19.195 -12.358 1.00 79.38 180 SER A CA 1
ATOM 1463 C C . SER A 1 180 ? 15.193 -20.090 -12.419 1.00 79.38 180 SER A C 1
ATOM 1465 O O . SER A 1 180 ? 15.326 -21.014 -11.617 1.00 79.38 180 SER A O 1
ATOM 1467 N N . LYS A 1 181 ? 16.134 -19.782 -13.323 1.00 70.38 181 LYS A N 1
ATOM 1468 C CA . LYS A 1 181 ? 17.390 -20.527 -13.513 1.00 70.38 181 LYS A CA 1
ATOM 1469 C C . LYS A 1 181 ? 18.429 -20.203 -12.443 1.00 70.38 181 LYS A C 1
ATOM 1471 O O . LYS A 1 181 ? 19.157 -21.083 -11.991 1.00 70.38 181 LYS A O 1
ATOM 1476 N N . SER A 1 182 ? 18.492 -18.947 -12.005 1.00 61.91 182 SER A N 1
ATOM 1477 C CA . SER A 1 182 ? 19.325 -18.549 -10.873 1.00 61.91 182 SER A CA 1
ATOM 1478 C C . SER A 1 182 ? 18.702 -19.081 -9.577 1.00 61.91 182 SER A C 1
ATOM 1480 O O . SER A 1 182 ? 17.676 -18.566 -9.138 1.00 61.91 182 SER A O 1
ATOM 1482 N N . ARG A 1 183 ? 19.304 -20.099 -8.949 1.00 54.53 183 ARG A N 1
ATOM 1483 C CA . ARG A 1 183 ? 18.871 -20.765 -7.695 1.00 54.53 183 ARG A CA 1
ATOM 1484 C C . ARG A 1 183 ? 18.896 -19.860 -6.440 1.00 54.53 183 ARG A C 1
ATOM 1486 O O . ARG A 1 183 ? 19.328 -20.258 -5.366 1.00 54.53 183 ARG A O 1
ATOM 1493 N N . GLY A 1 184 ? 18.433 -18.616 -6.536 1.00 53.56 184 GLY A N 1
ATOM 1494 C CA . GLY A 1 184 ? 18.356 -17.689 -5.405 1.00 53.56 184 GLY A CA 1
ATOM 1495 C C . GLY A 1 184 ? 19.700 -17.126 -4.938 1.00 53.56 184 GLY A C 1
ATOM 1496 O O . GLY A 1 184 ? 19.746 -16.491 -3.884 1.00 53.56 184 GLY A O 1
ATOM 1497 N N . GLU A 1 185 ? 20.775 -17.304 -5.708 1.00 57.06 185 GLU A N 1
ATOM 1498 C CA . GLU A 1 185 ? 22.080 -16.726 -5.399 1.00 57.06 185 GLU A CA 1
ATOM 1499 C C . GLU A 1 185 ? 22.004 -15.193 -5.462 1.00 57.06 185 GLU A C 1
ATOM 1501 O O . GLU A 1 185 ? 21.732 -14.585 -6.501 1.00 57.06 185 GLU A O 1
ATOM 1506 N N . GLN A 1 186 ? 22.227 -14.543 -4.315 1.00 55.75 186 GLN A N 1
ATOM 1507 C CA . GLN A 1 186 ? 22.187 -13.080 -4.187 1.00 55.75 186 GLN A CA 1
ATOM 1508 C C . GLN A 1 186 ? 23.162 -12.382 -5.147 1.00 55.75 186 GLN A C 1
ATOM 1510 O O . GLN A 1 186 ? 22.910 -11.251 -5.561 1.00 55.75 186 GLN A O 1
ATOM 1515 N N . HIS A 1 187 ? 24.242 -13.069 -5.526 1.00 53.09 187 HIS A N 1
ATOM 1516 C CA . HIS A 1 187 ? 25.238 -12.589 -6.475 1.00 53.09 187 HIS A CA 1
ATOM 1517 C C . HIS A 1 187 ? 24.646 -12.377 -7.878 1.00 53.09 187 HIS A C 1
ATOM 1519 O O . HIS A 1 187 ? 24.796 -11.301 -8.455 1.00 53.09 187 HIS A O 1
ATOM 1525 N N . THR A 1 188 ? 23.881 -13.340 -8.396 1.00 55.69 188 THR A N 1
ATOM 1526 C CA . THR A 1 188 ? 23.250 -13.262 -9.725 1.00 55.69 188 THR A CA 1
ATOM 1527 C C . THR A 1 188 ? 22.182 -12.170 -9.780 1.00 55.69 188 THR A C 1
ATOM 1529 O O . THR A 1 188 ? 22.084 -11.440 -10.764 1.00 55.69 188 THR A O 1
ATOM 1532 N N . LEU A 1 189 ? 21.428 -11.982 -8.688 1.00 57.41 189 LEU A N 1
ATOM 1533 C CA . LEU A 1 189 ? 20.445 -10.897 -8.577 1.00 57.41 189 LEU A CA 1
ATOM 1534 C C . LEU A 1 189 ? 21.104 -9.509 -8.609 1.00 57.41 189 LEU A C 1
ATOM 1536 O O . LEU A 1 189 ? 20.516 -8.578 -9.152 1.00 57.41 189 LEU A O 1
ATOM 1540 N N . ASN A 1 190 ? 22.311 -9.360 -8.052 1.00 58.06 190 ASN A N 1
ATOM 1541 C CA . ASN A 1 190 ? 23.035 -8.086 -8.071 1.00 58.06 190 ASN A CA 1
ATOM 1542 C C . ASN A 1 190 ? 23.522 -7.722 -9.484 1.00 58.06 190 ASN A C 1
ATOM 1544 O O . ASN A 1 190 ? 23.431 -6.553 -9.858 1.00 58.06 190 ASN A O 1
ATOM 1548 N N . ILE A 1 191 ? 23.958 -8.711 -10.277 1.00 59.38 191 ILE A N 1
ATOM 1549 C CA . ILE A 1 191 ? 24.384 -8.518 -11.676 1.00 59.38 191 ILE A CA 1
ATOM 1550 C C . ILE A 1 191 ? 23.221 -8.004 -12.536 1.00 59.38 191 ILE A C 1
ATOM 1552 O O . ILE A 1 191 ? 23.390 -7.063 -13.300 1.00 59.38 191 ILE A O 1
ATOM 1556 N N . ILE A 1 192 ? 22.018 -8.559 -12.362 1.00 58.69 192 ILE A N 1
ATOM 1557 C CA . ILE A 1 192 ? 20.821 -8.161 -13.127 1.00 58.69 192 ILE A CA 1
ATOM 1558 C C . ILE A 1 192 ? 20.368 -6.727 -12.785 1.00 58.69 192 ILE A C 1
ATOM 1560 O O . ILE A 1 192 ? 19.753 -6.051 -13.604 1.00 58.69 192 ILE A O 1
ATOM 1564 N N . THR A 1 193 ? 20.663 -6.239 -11.576 1.00 54.06 193 THR A N 1
ATOM 1565 C CA . THR A 1 193 ? 20.227 -4.907 -11.111 1.00 54.06 193 THR A CA 1
ATOM 1566 C C . THR A 1 193 ? 21.166 -3.753 -11.462 1.00 54.06 193 THR A C 1
ATOM 1568 O O . THR A 1 193 ? 20.831 -2.609 -11.158 1.00 54.06 193 THR A O 1
ATOM 1571 N N . GLN A 1 194 ? 22.325 -4.020 -12.070 1.00 47.62 194 GLN A N 1
ATOM 1572 C CA . GLN A 1 194 ? 23.258 -2.983 -12.511 1.00 47.62 194 GLN A CA 1
ATOM 1573 C C . GLN A 1 194 ? 23.388 -3.020 -14.038 1.00 47.62 194 GLN A C 1
ATOM 1575 O O . GLN A 1 194 ? 24.134 -3.853 -14.554 1.00 47.62 194 GLN A O 1
ATOM 1580 N N . PRO A 1 195 ? 22.679 -2.149 -14.778 1.00 38.31 195 PRO A N 1
ATOM 1581 C CA . PRO A 1 195 ? 22.990 -1.964 -16.185 1.00 38.31 195 PRO A CA 1
ATOM 1582 C C . PRO A 1 195 ? 24.384 -1.327 -16.282 1.00 38.31 195 PRO A C 1
ATOM 1584 O O . PRO A 1 195 ? 24.654 -0.336 -15.600 1.00 38.31 195 PRO A O 1
ATOM 1587 N N . ARG A 1 196 ? 25.275 -1.948 -17.063 1.00 35.88 196 ARG A N 1
ATOM 1588 C CA . ARG A 1 196 ? 26.520 -1.314 -17.518 1.00 35.88 196 ARG A CA 1
ATOM 1589 C C . ARG A 1 196 ? 26.209 -0.249 -18.558 1.00 35.88 196 ARG A C 1
ATOM 1591 O O . ARG A 1 196 ? 25.268 -0.486 -19.347 1.00 35.88 196 ARG A O 1
#

Organism: NCBI:txid54128

Sequence (196 aa):
MAETGEKKKRQLKKHMCPYCFKDYTDLKTHVKRLHKNEPEVAEMIRLDKTTSKNFREPMRNLLFKGDIMYNTNSELNNGDLRVSRKTIYQKSADEYTTCQKCNIVVLENDFRKHRLRCTGESKQTTRNIIREGSALLPRCCSVANNALRKKIFPRISNDLVSKAIRYNELICDNGNELTSKSRGEQHTLNIITQPR